Protein AF-0000000085831289 (afdb_homodimer)

InterPro domains:
  IPR006722 Trafficking protein particle complex subunit 2 [PF04628] (6-130)
  IPR006722 Trafficking protein particle complex subunit 2 [PTHR12403] (6-130)
  IPR011012 Longin-like domain superfamily [SSF64356] (7-128)
  IPR044760 Trafficking protein particle complex subunit 2-like [cd14854] (6-130)

Foldseek 3Di:
DDADQVGHDPDDDDDDDPCVPVVVVVVVVVVVVVVVCCVVCVVVVVCLVVQWPAFDDDDQFWTKTWGADPVGDIDIDIAGPVDPPDDPVNVSVLVVLLVVVVSVLVSDPVDDPPDDDPDPVNVVSVVVSVVVRD/DDAAQVGHDPDDDDDDDPCVVVVVVVVVVVVVVVVVCCVVCVVVVVCLVVQWPAFDDDDQFWTKTWGADPVGDIDIDIAGPVDPPDDPVNVSVLVVLLVVVVSVLVSDPVDDPPDDDPDPVNVVSVVVSVVVRD

Solvent-accessible surface area (backbone atoms only — not comparable to full-atom values): 15024 Å² total; per-residue (Å²): 62,34,25,34,64,88,68,41,74,32,40,81,76,77,76,91,51,98,48,53,65,60,50,49,50,52,52,55,56,34,49,55,51,52,52,50,45,48,64,57,35,57,73,63,53,64,68,55,61,76,31,47,66,45,78,65,40,81,51,90,65,34,31,30,32,39,32,45,50,98,65,56,35,37,37,39,47,76,28,45,47,83,45,78,84,65,44,70,68,55,51,48,50,47,49,52,53,50,49,53,45,50,34,53,48,70,52,30,90,86,41,54,59,86,50,64,68,81,50,66,71,49,49,51,53,53,52,57,50,47,62,71,43,100,62,35,25,34,63,87,69,41,74,32,39,79,77,76,74,92,50,97,50,54,66,60,51,51,48,50,54,54,56,33,50,54,51,51,52,51,46,48,62,58,36,56,71,63,58,63,68,57,61,76,33,47,68,45,79,65,41,80,51,90,66,34,32,31,32,38,32,45,49,99,66,57,35,36,38,42,48,77,29,46,49,82,44,77,83,65,45,71,66,54,50,49,50,48,50,52,52,52,49,52,46,51,31,52,48,70,52,30,89,85,42,54,60,86,50,65,69,82,49,66,70,49,49,50,53,52,51,57,50,47,61,72,42,100

Structure (mmCIF, N/CA/C/O backbone):
data_AF-0000000085831289-model_v1
#
loop_
_entity.id
_entity.type
_entity.pdbx_description
1 polymer 'Trafficking protein particle complex subunit 2-like protein'
#
loop_
_atom_site.group_PDB
_atom_site.id
_atom_site.type_symbol
_atom_site.label_atom_id
_atom_site.label_alt_id
_atom_site.label_comp_id
_atom_site.label_asym_id
_atom_site.label_entity_id
_atom_site.label_seq_id
_atom_site.pdbx_PDB_ins_code
_atom_site.Cartn_x
_atom_site.Cartn_y
_atom_site.Cartn_z
_atom_site.occupancy
_atom_site.B_iso_or_equiv
_atom_site.auth_seq_id
_atom_site.auth_comp_id
_atom_site.auth_asym_id
_atom_site.auth_atom_id
_atom_site.pdbx_PDB_model_num
ATOM 1 N N . GLU A 1 1 ? -2.912 -15.234 -6.758 1 91.25 1 GLU A N 1
ATOM 2 C CA . GLU A 1 1 ? -3.865 -14.922 -5.695 1 91.25 1 GLU A CA 1
ATOM 3 C C . GLU A 1 1 ? -3.572 -13.57 -5.066 1 91.25 1 GLU A C 1
ATOM 5 O O . GLU A 1 1 ? -2.412 -13.172 -4.945 1 91.25 1 GLU A O 1
ATOM 10 N N . VAL A 1 2 ? -4.684 -12.93 -4.707 1 91.69 2 VAL A N 1
ATOM 11 C CA . VAL A 1 2 ? -4.609 -11.68 -3.951 1 91.69 2 VAL A CA 1
ATOM 12 C C . VAL A 1 2 ? -5.355 -11.836 -2.629 1 91.69 2 VAL A C 1
ATOM 14 O O . VAL A 1 2 ? -6.539 -12.188 -2.615 1 91.69 2 VAL A O 1
ATOM 17 N N . LEU A 1 3 ? -4.598 -11.594 -1.562 1 89.75 3 LEU A N 1
ATOM 18 C CA . LEU A 1 3 ? -5.172 -11.758 -0.232 1 89.75 3 LEU A CA 1
ATOM 19 C C . LEU A 1 3 ? -5.039 -10.477 0.583 1 89.75 3 LEU A C 1
ATOM 21 O O . LEU A 1 3 ? -4.047 -9.75 0.453 1 89.75 3 LEU A O 1
ATOM 25 N N . CYS A 1 4 ? -5.957 -10.148 1.334 1 85.75 4 CYS A N 1
ATOM 26 C CA . CYS A 1 4 ? -5.891 -8.992 2.227 1 85.75 4 CYS A CA 1
ATOM 27 C C . CYS A 1 4 ? -6.383 -9.359 3.621 1 85.75 4 CYS A C 1
ATOM 29 O O . CYS A 1 4 ? -7.133 -10.32 3.789 1 85.75 4 CYS A O 1
ATOM 31 N N . CYS A 1 5 ? -5.934 -8.555 4.676 1 79.5 5 CYS A N 1
ATOM 32 C CA . CYS A 1 5 ? -6.578 -8.43 5.98 1 79.5 5 CYS A CA 1
ATOM 33 C C . CYS A 1 5 ? -6.734 -9.789 6.645 1 79.5 5 CYS A C 1
ATOM 35 O O . CYS A 1 5 ? -7.852 -10.211 6.945 1 79.5 5 CYS A O 1
ATOM 37 N N . ALA A 1 6 ? -5.816 -10.414 7.016 1 79.06 6 ALA A N 1
ATOM 38 C CA . ALA A 1 6 ? -5.77 -11.734 7.641 1 79.06 6 ALA A CA 1
ATOM 39 C C . ALA A 1 6 ? -5.973 -12.844 6.605 1 79.06 6 ALA A C 1
ATOM 41 O O . ALA A 1 6 ? -6.766 -13.758 6.816 1 79.06 6 ALA A O 1
ATOM 42 N N . ASN A 1 7 ? -5.531 -12.695 5.469 1 82.06 7 ASN A N 1
ATOM 43 C CA . ASN A 1 7 ? -5.473 -13.656 4.379 1 82.06 7 ASN A CA 1
ATOM 44 C C . ASN A 1 7 ? -6.848 -13.891 3.76 1 82.06 7 ASN A C 1
ATOM 46 O O . ASN A 1 7 ? -7.164 -15.008 3.342 1 82.06 7 ASN A O 1
ATOM 50 N N . TYR A 1 8 ? -7.727 -12.977 3.85 1 83 8 TYR A N 1
ATOM 51 C CA . TYR A 1 8 ? -8.992 -13.055 3.129 1 83 8 TYR A CA 1
ATOM 52 C C . TYR A 1 8 ? -8.766 -12.992 1.624 1 83 8 TYR A C 1
ATOM 54 O O . TYR A 1 8 ? -8.141 -12.055 1.119 1 83 8 TYR A O 1
ATOM 62 N N . PRO A 1 9 ? -9.258 -14.031 0.866 1 85.12 9 PRO A N 1
ATOM 63 C CA . PRO A 1 9 ? -9.008 -14.047 -0.577 1 85.12 9 PRO A CA 1
ATOM 64 C C . PRO A 1 9 ? -9.875 -13.047 -1.339 1 85.12 9 PRO A C 1
ATOM 66 O O . PRO A 1 9 ? -11.102 -13.141 -1.319 1 85.12 9 PRO A O 1
ATOM 69 N N . LEU A 1 10 ? -9.297 -12.109 -1.99 1 88.06 10 LEU A N 1
ATOM 70 C CA . LEU A 1 10 ? -10 -11.133 -2.814 1 88.06 10 LEU A CA 1
ATOM 71 C C . LEU A 1 10 ? -10.094 -11.609 -4.262 1 88.06 10 LEU A C 1
ATOM 73 O O . LEU A 1 10 ? -11 -11.203 -4.996 1 88.06 10 LEU A O 1
ATOM 77 N N . TYR A 1 11 ? -9.125 -12.391 -4.688 1 91.44 11 TYR A N 1
ATOM 78 C CA . TYR A 1 11 ? -9.047 -12.867 -6.066 1 91.44 11 TYR A CA 1
ATOM 79 C C . TYR A 1 11 ? -8.242 -14.156 -6.152 1 91.44 11 TYR A C 1
ATOM 81 O O . TYR A 1 11 ? -7.148 -14.25 -5.586 1 91.44 11 TYR A O 1
ATOM 89 N N . ILE A 1 12 ? -8.766 -15.156 -6.734 1 85.75 12 ILE A N 1
ATOM 90 C CA . ILE A 1 12 ? -8.078 -16.422 -6.961 1 85.75 12 ILE A CA 1
ATOM 91 C C . ILE A 1 12 ? -8.25 -16.844 -8.414 1 85.75 12 ILE A C 1
ATOM 93 O O . ILE A 1 12 ? -9.367 -16.859 -8.945 1 85.75 12 ILE A O 1
ATOM 97 N N . ARG A 1 13 ? -7.172 -16.969 -9.039 1 84.62 13 ARG A N 1
ATOM 98 C CA . ARG A 1 13 ? -7.164 -17.547 -10.383 1 84.62 13 ARG A CA 1
ATOM 99 C C . ARG A 1 13 ? -6.238 -18.75 -10.461 1 84.62 13 ARG A C 1
ATOM 101 O O . ARG A 1 13 ? -5.059 -18.656 -10.109 1 84.62 13 ARG A O 1
ATOM 108 N N . SER A 1 14 ? -6.82 -19.891 -10.711 1 80.56 14 SER A N 1
ATOM 109 C CA . SER A 1 14 ? -6.039 -21.109 -10.766 1 80.56 14 SER A CA 1
ATOM 110 C C . SER A 1 14 ? -6.336 -21.906 -12.047 1 80.56 14 SER A C 1
ATOM 112 O O . SER A 1 14 ? -7.465 -21.891 -12.539 1 80.56 14 SER A O 1
ATOM 114 N N . VAL A 1 15 ? -5.293 -22.312 -12.641 1 73.44 15 VAL A N 1
ATOM 115 C CA . VAL A 1 15 ? -5.492 -23.266 -13.734 1 73.44 15 VAL A CA 1
ATOM 116 C C . VAL A 1 15 ? -5.691 -24.656 -13.172 1 73.44 15 VAL A C 1
ATOM 118 O O . VAL A 1 15 ? -4.988 -25.078 -12.242 1 73.44 15 VAL A O 1
ATOM 121 N N . PRO A 1 16 ? -6.832 -25.234 -13.625 1 66 16 PRO A N 1
ATOM 122 C CA . PRO A 1 16 ? -7.051 -26.609 -13.164 1 66 16 PRO A CA 1
ATOM 123 C C . PRO A 1 16 ? -5.789 -27.469 -13.258 1 66 16 PRO A C 1
ATOM 125 O O . PRO A 1 16 ? -5.094 -27.453 -14.273 1 66 16 PRO A O 1
ATOM 128 N N . THR A 1 17 ? -5.414 -27.844 -12.086 1 67.38 17 THR A N 1
ATOM 129 C CA . THR A 1 17 ? -4.246 -28.719 -12.062 1 67.38 17 THR A CA 1
ATOM 130 C C . THR A 1 17 ? -4.617 -30.109 -11.547 1 67.38 17 THR A C 1
ATOM 132 O O . THR A 1 17 ? -5.641 -30.281 -10.875 1 67.38 17 THR A O 1
ATOM 135 N N . GLN A 1 18 ? -4.129 -31.094 -12.062 1 66.06 18 GLN A N 1
ATOM 136 C CA . GLN A 1 18 ? -4.367 -32.469 -11.664 1 66.06 18 GLN A CA 1
ATOM 137 C C . GLN A 1 18 ? -4.195 -32.656 -10.156 1 66.06 18 GLN A C 1
ATOM 139 O O . GLN A 1 18 ? -4.875 -33.469 -9.539 1 66.06 18 GLN A O 1
ATOM 144 N N . GLY A 1 19 ? -3.545 -31.828 -9.508 1 72.56 19 GLY A N 1
ATOM 145 C CA . GLY A 1 19 ? -3.258 -31.938 -8.086 1 72.56 19 GLY A CA 1
ATOM 146 C C . GLY A 1 19 ? -3.713 -30.734 -7.289 1 72.56 19 GLY A C 1
ATOM 147 O O . GLY A 1 19 ? -2.914 -30.109 -6.582 1 72.56 19 GLY A O 1
ATOM 148 N N . GLU A 1 20 ? -5.02 -30.656 -7.27 1 76.62 20 GLU A N 1
ATOM 149 C CA . GLU A 1 20 ? -5.648 -29.5 -6.637 1 76.62 20 GLU A CA 1
ATOM 150 C C . GLU A 1 20 ? -5.309 -29.438 -5.148 1 76.62 20 GLU A C 1
ATOM 152 O O . GLU A 1 20 ? -5.031 -28.359 -4.617 1 76.62 20 GLU A O 1
ATOM 157 N N . LEU A 1 21 ? -5.316 -30.641 -4.625 1 77.56 21 LEU A N 1
ATOM 158 C CA . LEU A 1 21 ? -5.027 -30.688 -3.193 1 77.56 21 LEU A CA 1
ATOM 159 C C . LEU A 1 21 ? -3.617 -30.172 -2.91 1 77.56 21 LEU A C 1
ATOM 161 O O . LEU A 1 21 ? -3.42 -29.344 -2.021 1 77.56 21 LEU A O 1
ATOM 165 N N . LYS A 1 22 ? -2.709 -30.766 -3.652 1 80.56 22 LYS A N 1
ATOM 166 C CA . LYS A 1 22 ? -1.32 -30.359 -3.479 1 80.56 22 LYS A CA 1
ATOM 167 C C . LYS A 1 22 ? -1.149 -28.859 -3.756 1 80.56 22 LYS A C 1
ATOM 169 O O . LYS A 1 22 ? -0.424 -28.172 -3.037 1 80.56 22 LYS A O 1
ATOM 174 N N . PHE A 1 23 ? -1.83 -28.438 -4.73 1 79.75 23 PHE A N 1
ATOM 175 C CA . PHE A 1 23 ? -1.782 -27.031 -5.086 1 79.75 23 PHE A CA 1
ATOM 176 C C . PHE A 1 23 ? -2.275 -26.156 -3.934 1 79.75 23 PHE A C 1
ATOM 178 O O . PHE A 1 23 ? -1.581 -25.234 -3.506 1 79.75 23 PHE A O 1
ATOM 185 N N . HIS A 1 24 ? -3.334 -26.469 -3.393 1 78.25 24 HIS A N 1
ATOM 186 C CA . HIS A 1 24 ? -3.926 -25.703 -2.301 1 78.25 24 HIS A CA 1
ATOM 187 C C . HIS A 1 24 ? -3.027 -25.719 -1.068 1 78.25 24 HIS A C 1
ATOM 189 O O . HIS A 1 24 ? -2.84 -24.688 -0.419 1 78.25 24 HIS A O 1
ATOM 195 N N . TYR A 1 25 ? -2.559 -26.938 -0.855 1 83.31 25 TYR A N 1
ATOM 196 C CA . TYR A 1 25 ? -1.649 -27.078 0.276 1 83.31 25 TYR A CA 1
ATOM 197 C C . TYR A 1 25 ? -0.422 -26.188 0.102 1 83.31 25 TYR A C 1
ATOM 199 O O . TYR A 1 25 ? 0.007 -25.531 1.045 1 83.31 25 TYR A O 1
ATOM 207 N N . THR A 1 26 ? 0.119 -26.172 -1.039 1 83.81 26 THR A N 1
ATOM 208 C CA . THR A 1 26 ? 1.308 -25.391 -1.339 1 83.81 26 THR A CA 1
ATOM 209 C C . THR A 1 26 ? 1.032 -23.891 -1.144 1 83.81 26 THR A C 1
ATOM 211 O O . THR A 1 26 ? 1.84 -23.188 -0.543 1 83.81 26 THR A O 1
ATOM 214 N N . VAL A 1 27 ? -0.064 -23.469 -1.566 1 84 27 VAL A N 1
ATOM 215 C CA . VAL A 1 27 ? -0.446 -22.078 -1.439 1 84 27 VAL A CA 1
ATOM 216 C C . VAL A 1 27 ? -0.638 -21.719 0.034 1 84 27 VAL A C 1
ATOM 218 O O . VAL A 1 27 ? -0.113 -20.703 0.511 1 84 27 VAL A O 1
ATOM 221 N N . HIS A 1 28 ? -1.275 -22.562 0.751 1 84.06 28 HIS A N 1
ATOM 222 C CA . HIS A 1 28 ? -1.517 -22.328 2.172 1 84.06 28 HIS A CA 1
ATOM 223 C C . HIS A 1 28 ? -0.205 -22.234 2.943 1 84.06 28 HIS A C 1
ATOM 225 O O . HIS A 1 28 ? -0.039 -21.328 3.777 1 84.06 28 HIS A O 1
ATOM 231 N N . THR A 1 29 ? 0.646 -23.219 2.68 1 84.56 29 THR A N 1
ATOM 232 C CA . THR A 1 29 ? 1.934 -23.234 3.365 1 84.56 29 THR A CA 1
ATOM 233 C C . THR A 1 29 ? 2.754 -22 3.023 1 84.56 29 THR A C 1
ATOM 235 O O . THR A 1 29 ? 3.443 -21.453 3.883 1 84.56 29 THR A O 1
ATOM 238 N N . SER A 1 30 ? 2.67 -21.578 1.763 1 88.81 30 SER A N 1
ATOM 239 C CA . SER A 1 30 ? 3.402 -20.391 1.342 1 88.81 30 SER A CA 1
ATOM 240 C C . SER A 1 30 ? 2.922 -19.156 2.09 1 88.81 30 SER A C 1
ATOM 242 O O . SER A 1 30 ? 3.721 -18.281 2.434 1 88.81 30 SER A O 1
ATOM 244 N N . LEU A 1 31 ? 1.716 -19.094 2.385 1 85.88 31 LEU A N 1
ATOM 245 C CA . LEU A 1 31 ? 1.148 -17.953 3.092 1 85.88 31 LEU A CA 1
ATOM 246 C C . LEU A 1 31 ? 1.694 -17.875 4.512 1 85.88 31 LEU A C 1
ATOM 248 O O . LEU A 1 31 ? 1.919 -16.781 5.031 1 85.88 31 LEU A O 1
ATOM 252 N N . ASP A 1 32 ? 1.943 -19.016 5.117 1 85.69 32 ASP A N 1
ATOM 253 C CA . ASP A 1 32 ? 2.559 -19.031 6.441 1 85.69 32 ASP A CA 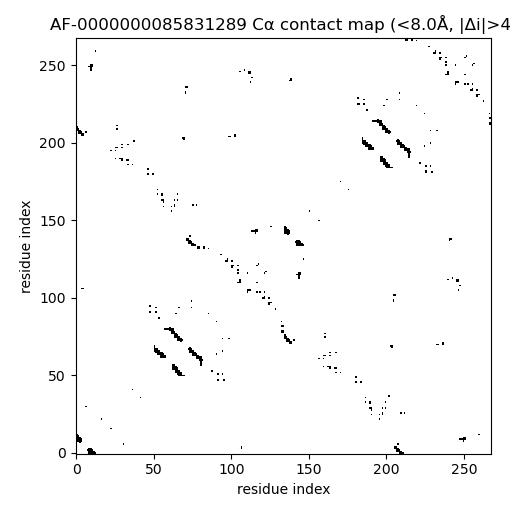1
ATOM 254 C C . ASP A 1 32 ? 3.951 -18.406 6.406 1 85.69 32 ASP A C 1
ATOM 256 O O . ASP A 1 32 ? 4.34 -17.688 7.336 1 85.69 32 ASP A O 1
ATOM 260 N N . VAL A 1 33 ? 4.605 -18.672 5.359 1 86.44 33 VAL A N 1
ATOM 261 C CA . VAL A 1 33 ? 5.957 -18.141 5.195 1 86.44 33 VAL A CA 1
ATOM 262 C C . VAL A 1 33 ? 5.898 -16.625 4.984 1 86.44 33 VAL A C 1
ATOM 264 O O . VAL A 1 33 ? 6.73 -15.891 5.516 1 86.44 33 VAL A O 1
ATOM 267 N N . VAL A 1 34 ? 4.973 -16.219 4.246 1 85.31 34 VAL A N 1
ATOM 268 C CA . VAL A 1 34 ? 4.793 -14.781 4.023 1 85.31 34 VAL A CA 1
ATOM 269 C C . VAL A 1 34 ? 4.582 -14.078 5.363 1 85.31 34 VAL A C 1
ATOM 271 O O . VAL A 1 34 ? 5.207 -13.047 5.633 1 85.31 34 VAL A O 1
ATOM 274 N N . GLU A 1 35 ? 3.742 -14.664 6.211 1 84.12 35 GLU A N 1
ATOM 275 C CA . GLU A 1 35 ? 3.447 -14.07 7.512 1 84.12 35 GLU A CA 1
ATOM 276 C C . GLU A 1 35 ? 4.699 -13.992 8.375 1 84.12 35 GLU A C 1
ATOM 278 O O . GLU A 1 35 ? 4.91 -13 9.086 1 84.12 35 GLU A O 1
ATOM 283 N N . GLU A 1 36 ? 5.492 -14.922 8.305 1 83.44 36 GLU A N 1
ATOM 284 C CA . GLU A 1 36 ? 6.734 -14.953 9.07 1 83.44 36 GLU A CA 1
ATOM 285 C C . GLU A 1 36 ? 7.699 -13.867 8.602 1 83.44 36 GLU A C 1
ATOM 287 O O . GLU A 1 36 ? 8.359 -13.211 9.414 1 83.44 36 GLU A O 1
ATOM 292 N N . LYS A 1 37 ? 7.758 -13.758 7.309 1 76.25 37 LYS A N 1
ATOM 293 C CA . LYS A 1 37 ? 8.648 -12.75 6.738 1 76.25 37 LYS A CA 1
ATOM 294 C C . LYS A 1 37 ? 8.195 -11.344 7.102 1 76.25 37 LYS A C 1
ATOM 296 O O . LYS A 1 37 ? 9.023 -10.477 7.406 1 76.25 37 LYS A O 1
ATOM 301 N N . ILE A 1 38 ? 6.895 -11.133 6.977 1 74.19 38 ILE A N 1
ATOM 302 C CA . ILE A 1 38 ? 6.344 -9.82 7.301 1 74.19 38 ILE A CA 1
ATOM 303 C C . ILE A 1 38 ? 6.59 -9.508 8.773 1 74.19 38 ILE A C 1
ATOM 305 O O . ILE A 1 38 ? 6.93 -8.375 9.125 1 74.19 38 ILE A O 1
ATOM 309 N N . SER A 1 39 ? 6.289 -10.57 9.508 1 70.94 39 SER A N 1
ATOM 310 C CA . SER A 1 39 ? 6.48 -10.383 10.938 1 70.94 39 SER A CA 1
ATOM 311 C C . SER A 1 39 ? 7.945 -10.117 11.273 1 70.94 39 SER A C 1
ATOM 313 O O . SER A 1 39 ? 8.25 -9.391 12.219 1 70.94 39 SER A O 1
ATOM 315 N N . GLY A 1 40 ? 8.719 -10.898 10.562 1 60.94 40 GLY A N 1
ATOM 316 C CA . GLY A 1 40 ? 10.148 -10.703 10.773 1 60.94 40 GLY A CA 1
ATOM 317 C C . GLY A 1 40 ? 10.664 -9.406 10.18 1 60.94 40 GLY A C 1
ATOM 318 O O . GLY A 1 40 ? 11.539 -8.766 10.766 1 60.94 40 GLY A O 1
ATOM 319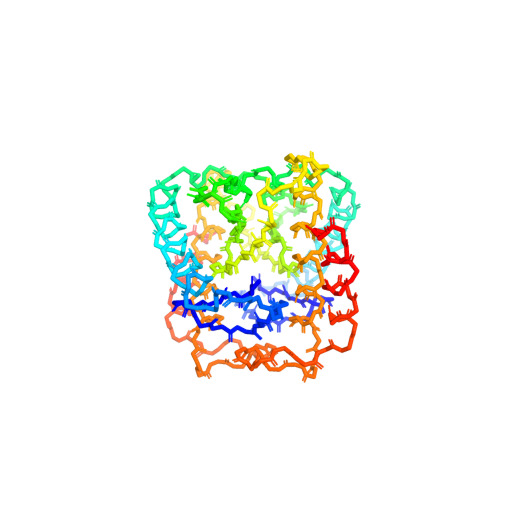 N N . VAL A 1 41 ? 10.195 -9.203 8.922 1 52.5 41 VAL A N 1
ATOM 320 C CA . VAL A 1 41 ? 10.586 -7.988 8.219 1 52.5 41 VAL A CA 1
ATOM 321 C C . VAL A 1 41 ? 9.938 -6.773 8.875 1 52.5 41 VAL A C 1
ATOM 323 O O . VAL A 1 41 ? 10.445 -5.652 8.773 1 52.5 41 VAL A O 1
ATOM 326 N N . GLY A 1 42 ? 8.703 -6.957 9.383 1 49.56 42 GLY A N 1
ATOM 327 C CA . GLY A 1 42 ? 8.164 -5.797 10.078 1 49.56 42 GLY A CA 1
ATOM 328 C C . GLY A 1 42 ? 9.25 -4.906 10.656 1 49.56 42 GLY A C 1
ATOM 329 O O . GLY A 1 42 ? 9.109 -3.68 10.664 1 49.56 42 GLY A O 1
ATOM 330 N N . LYS A 1 43 ? 10.211 -5.625 11.258 1 44.84 43 LYS A N 1
ATOM 331 C CA . LYS A 1 43 ? 11.336 -4.867 11.797 1 44.84 43 LYS A CA 1
ATOM 332 C C . LYS A 1 43 ? 12.078 -4.117 10.688 1 44.84 43 LYS A C 1
ATOM 334 O O . LYS A 1 43 ? 12.578 -3.016 10.914 1 44.84 43 LYS A O 1
ATOM 339 N N . ALA A 1 44 ? 12.375 -4.793 9.719 1 44.16 44 ALA A N 1
ATOM 340 C CA . ALA A 1 44 ? 13.133 -4.156 8.641 1 44.16 44 ALA A CA 1
ATOM 341 C C . ALA A 1 44 ? 12.258 -3.174 7.863 1 44.16 44 ALA A C 1
ATOM 343 O O . ALA A 1 44 ? 12.195 -3.234 6.637 1 44.16 44 ALA A O 1
ATOM 344 N N . LEU A 1 45 ? 11.141 -2.832 8.156 1 45.59 45 LEU A N 1
ATOM 345 C CA . LEU A 1 45 ? 10.289 -1.754 7.66 1 45.59 45 LEU A CA 1
ATOM 346 C C . LEU A 1 45 ? 11.133 -0.553 7.234 1 45.59 45 LEU A C 1
ATOM 348 O O . LEU A 1 45 ? 10.656 0.584 7.266 1 45.59 45 LEU A O 1
ATOM 352 N N . ALA A 1 46 ? 12.266 -0.686 7.152 1 43.66 46 ALA A N 1
ATOM 353 C CA . ALA A 1 46 ? 13.195 0.31 6.633 1 43.66 46 ALA A CA 1
ATOM 354 C C . ALA A 1 46 ? 12.617 1.019 5.41 1 43.66 46 ALA A C 1
ATOM 356 O O . ALA A 1 46 ? 13.117 2.072 5.004 1 43.66 46 ALA A O 1
ATOM 357 N N . ASP A 1 47 ? 11.883 0.354 4.477 1 49.25 47 ASP A N 1
ATOM 358 C CA . ASP A 1 47 ? 11.508 0.79 3.137 1 49.25 47 ASP A CA 1
ATOM 359 C C . ASP A 1 47 ? 10.594 2.01 3.191 1 49.25 47 ASP A C 1
ATOM 361 O O . ASP A 1 47 ? 10.148 2.508 2.156 1 49.25 47 ASP A O 1
ATOM 365 N N . GLN A 1 48 ? 10.242 2.316 4.449 1 54.56 48 GLN A N 1
ATOM 366 C CA . GLN A 1 48 ? 9.438 3.521 4.617 1 54.56 48 GLN A CA 1
ATOM 367 C C . GLN A 1 48 ? 10.164 4.75 4.082 1 54.56 48 GLN A C 1
ATOM 369 O O . GLN A 1 48 ? 9.531 5.758 3.756 1 54.56 48 GLN A O 1
ATOM 374 N N . ARG A 1 49 ? 11.438 4.547 3.865 1 56.91 49 ARG A N 1
ATOM 375 C CA . ARG A 1 49 ? 12.25 5.688 3.463 1 56.91 49 ARG A CA 1
ATOM 376 C C . ARG A 1 49 ? 11.875 6.164 2.064 1 56.91 49 ARG A C 1
ATOM 378 O O . ARG A 1 49 ? 11.797 7.371 1.813 1 56.91 49 ARG A O 1
ATOM 385 N N . GLU A 1 50 ? 11.438 5.223 1.335 1 69.62 50 GLU A N 1
ATOM 386 C CA . GLU A 1 50 ? 11.188 5.574 -0.059 1 69.62 50 GLU A CA 1
ATOM 387 C C . GLU A 1 50 ? 9.766 6.109 -0.245 1 69.62 50 GLU A C 1
ATOM 389 O O . GLU A 1 50 ? 9.5 6.863 -1.182 1 69.62 50 GLU A O 1
ATOM 394 N N . LEU A 1 51 ? 8.992 5.934 0.781 1 83.75 51 LEU A N 1
ATOM 395 C CA . LEU A 1 51 ? 7.609 6.375 0.642 1 83.75 51 LEU A CA 1
ATOM 396 C C . LEU A 1 51 ? 7.438 7.797 1.161 1 83.75 51 LEU A C 1
ATOM 398 O O . LEU A 1 51 ? 6.508 8.5 0.758 1 83.75 51 LEU A O 1
ATOM 402 N N . TYR A 1 52 ? 8.43 8.18 1.954 1 89.88 52 TYR A N 1
ATOM 403 C CA . TYR A 1 52 ? 8.445 9.523 2.512 1 89.88 52 TYR A CA 1
ATOM 404 C C . TYR A 1 52 ? 8.969 10.531 1.493 1 89.88 52 TYR A C 1
ATOM 406 O O . TYR A 1 52 ? 10.102 10.422 1.023 1 89.88 52 TYR A O 1
ATOM 414 N N . LEU A 1 53 ? 8.172 11.578 1.159 1 89.38 53 LEU A N 1
ATOM 415 C CA . LEU A 1 53 ? 8.5 12.539 0.108 1 89.38 53 LEU A CA 1
ATOM 416 C C . LEU A 1 53 ? 9.289 1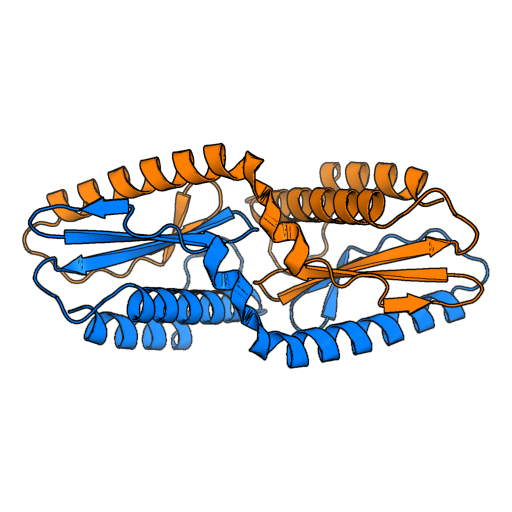3.719 0.672 1 89.38 53 LEU A C 1
ATOM 418 O O . LEU A 1 53 ? 9.852 14.508 -0.084 1 89.38 53 LEU A O 1
ATOM 422 N N . GLY A 1 54 ? 9.289 13.82 2.004 1 91.38 54 GLY A N 1
ATOM 423 C CA . GLY A 1 54 ? 9.969 14.938 2.633 1 91.38 54 GLY A CA 1
ATOM 424 C C . GLY A 1 54 ? 9.141 16.219 2.637 1 91.38 54 GLY A C 1
ATOM 425 O O . GLY A 1 54 ? 7.91 16.156 2.611 1 91.38 54 GLY A O 1
ATOM 426 N N . LEU A 1 55 ? 9.828 17.297 2.871 1 92.75 55 LEU A N 1
ATOM 427 C CA . LEU A 1 55 ? 9.203 18.609 2.854 1 92.75 55 LEU A CA 1
ATOM 428 C C . LEU A 1 55 ? 8.742 18.969 1.446 1 92.75 55 LEU A C 1
ATOM 430 O O . LEU A 1 55 ? 9.547 19 0.513 1 92.75 55 LEU A O 1
ATOM 434 N N . LEU A 1 56 ? 7.531 19.234 1.271 1 91.94 56 LEU A N 1
ATOM 435 C CA . LEU A 1 56 ? 6.953 19.516 -0.038 1 91.94 56 LEU A CA 1
ATOM 436 C C . LEU A 1 56 ? 6.902 21.016 -0.294 1 91.94 56 LEU A C 1
ATOM 438 O O . LEU A 1 56 ? 7.195 21.469 -1.401 1 91.94 56 LEU A O 1
ATOM 442 N N . TYR A 1 57 ? 6.465 21.703 0.663 1 87.5 57 TYR A N 1
ATOM 443 C CA . TYR A 1 57 ? 6.211 23.141 0.499 1 87.5 57 TYR A CA 1
ATOM 444 C C . TYR A 1 57 ? 6.418 23.891 1.812 1 87.5 57 TYR A C 1
ATOM 446 O O . TYR A 1 57 ? 5.598 23.781 2.725 1 87.5 57 TYR A O 1
ATOM 454 N N . PRO A 1 58 ? 7.504 24.703 1.826 1 88.62 58 PRO A N 1
ATOM 455 C CA . PRO A 1 58 ? 7.742 25.516 3.016 1 88.62 58 PRO A CA 1
ATOM 456 C C . PRO A 1 58 ? 7.234 26.953 2.859 1 88.62 58 PRO A C 1
ATOM 458 O O . PRO A 1 58 ? 7.441 27.578 1.817 1 88.62 58 PRO A O 1
ATOM 461 N N . THR A 1 59 ? 6.395 27.359 3.74 1 86 59 THR A N 1
ATOM 462 C CA . THR A 1 59 ? 6 28.766 3.85 1 86 59 THR A CA 1
ATOM 463 C C . THR A 1 59 ? 6.469 29.359 5.18 1 86 59 THR A C 1
ATOM 465 O O . THR A 1 59 ? 7.055 28.656 6.004 1 86 59 THR A O 1
ATOM 468 N N . GLU A 1 60 ? 6.23 30.656 5.336 1 88.75 60 GLU A N 1
ATOM 469 C CA . GLU A 1 60 ? 6.566 31.297 6.598 1 88.75 60 GLU A CA 1
ATOM 470 C C . GLU A 1 60 ? 5.734 30.75 7.746 1 88.75 60 GLU A C 1
ATOM 472 O O . GLU A 1 60 ? 6.203 30.672 8.883 1 88.75 60 GLU A O 1
ATOM 477 N N . ASP A 1 61 ? 4.566 30.297 7.453 1 88.19 61 ASP A N 1
ATOM 478 C CA . ASP A 1 61 ? 3.627 29.922 8.508 1 88.19 61 ASP A CA 1
ATOM 479 C C . ASP A 1 61 ? 3.551 28.406 8.672 1 88.19 61 ASP A C 1
ATOM 481 O O . ASP A 1 61 ? 3.311 27.906 9.773 1 88.19 61 ASP A O 1
ATOM 485 N N . TYR A 1 62 ? 3.809 27.734 7.512 1 86.62 62 TYR A N 1
ATOM 486 C CA . TYR A 1 62 ? 3.545 26.297 7.562 1 86.62 62 TYR A CA 1
ATOM 487 C C . TYR A 1 62 ? 4.609 25.516 6.789 1 86.62 62 TYR A C 1
ATOM 489 O O . TYR A 1 62 ? 5.18 26.031 5.824 1 86.62 62 TYR A O 1
ATOM 497 N N . LYS A 1 63 ? 4.867 24.344 7.277 1 89.44 63 LYS A N 1
ATOM 498 C CA . LYS A 1 63 ? 5.609 23.328 6.543 1 89.44 63 LYS A CA 1
ATOM 499 C C . LYS A 1 63 ? 4.711 22.141 6.191 1 89.44 63 LYS A C 1
ATOM 501 O O . LYS A 1 63 ? 3.994 21.625 7.047 1 89.44 63 LYS A O 1
ATOM 506 N N . VAL A 1 64 ? 4.754 21.812 4.934 1 91.75 64 VAL A N 1
ATOM 507 C CA . VAL A 1 64 ? 3.904 20.719 4.477 1 91.75 64 VAL A CA 1
ATOM 508 C C . VAL A 1 64 ? 4.77 19.531 4.086 1 91.75 64 VAL A C 1
ATOM 510 O O . VAL A 1 64 ? 5.691 19.656 3.277 1 91.75 64 VAL A O 1
ATOM 513 N N . TYR A 1 65 ? 4.484 18.375 4.691 1 92.06 65 TYR A N 1
ATOM 514 C CA . TYR A 1 65 ? 5.191 17.125 4.402 1 92.06 65 TYR A CA 1
ATOM 515 C C . TYR A 1 65 ? 4.27 16.125 3.729 1 92.06 65 TYR A C 1
ATOM 517 O O . TYR A 1 65 ? 3.059 16.125 3.965 1 92.06 65 TYR A O 1
ATOM 525 N N . GLY A 1 66 ? 4.891 15.273 2.951 1 93.12 66 GLY A N 1
ATOM 526 C CA . GLY A 1 66 ? 4.086 14.312 2.209 1 93.12 66 GLY A CA 1
ATOM 527 C C . GLY A 1 66 ? 4.594 12.891 2.328 1 93.12 66 GLY A C 1
ATOM 528 O O . GLY A 1 66 ? 5.777 12.664 2.582 1 93.12 66 GLY A O 1
ATOM 529 N N . TYR A 1 67 ? 3.785 11.992 2.197 1 91.31 67 TYR A N 1
ATOM 530 C CA . TYR A 1 67 ? 3.973 10.547 2.203 1 91.31 67 TYR A CA 1
ATOM 531 C C . TYR A 1 67 ? 3.016 9.867 1.232 1 91.31 67 TYR A C 1
ATOM 533 O O . TYR A 1 67 ? 1.835 10.211 1.167 1 91.31 67 TYR A O 1
ATOM 541 N N . VAL A 1 68 ? 3.6 8.93 0.399 1 90.12 68 VAL A N 1
ATOM 542 C CA . VAL A 1 68 ? 2.734 8.297 -0.586 1 90.12 68 VAL A CA 1
ATOM 543 C C . VAL A 1 68 ? 2.928 6.781 -0.54 1 90.12 68 VAL A C 1
ATOM 545 O O . VAL A 1 68 ? 4.055 6.297 -0.412 1 90.12 68 VAL A O 1
ATOM 548 N N . THR A 1 69 ? 1.833 6.07 -0.571 1 87.25 69 THR A N 1
ATOM 549 C CA . THR A 1 69 ? 1.931 4.613 -0.581 1 87.25 69 THR A CA 1
ATOM 550 C C . THR A 1 69 ? 1.99 4.086 -2.012 1 87.25 69 THR A C 1
ATOM 552 O O . THR A 1 69 ? 1.714 4.82 -2.961 1 87.25 69 THR A O 1
ATOM 555 N N . ASN A 1 70 ? 2.295 2.807 -2.117 1 78.5 70 ASN A N 1
ATOM 556 C CA . ASN A 1 70 ? 2.348 2.141 -3.414 1 78.5 70 ASN A CA 1
ATOM 557 C C . ASN A 1 70 ? 0.951 1.912 -3.984 1 78.5 70 ASN A C 1
ATOM 559 O O . ASN A 1 70 ? 0.804 1.543 -5.152 1 78.5 70 ASN A O 1
ATOM 563 N N . SER A 1 71 ? -0.055 2.174 -3.248 1 78.31 71 SER A N 1
ATOM 564 C CA . SER A 1 71 ? -1.442 1.985 -3.66 1 78.31 71 SER A CA 1
ATOM 565 C C . SER A 1 71 ? -2.129 3.322 -3.92 1 78.31 71 SER A C 1
ATOM 567 O O . SER A 1 71 ? -3.354 3.426 -3.826 1 78.31 71 SER A O 1
ATOM 569 N N . LYS A 1 72 ? -1.399 4.406 -4.184 1 80.31 72 LYS A N 1
ATOM 570 C CA . LYS A 1 72 ? -1.869 5.715 -4.629 1 80.31 72 LYS A CA 1
ATOM 571 C C . LYS A 1 72 ? -2.574 6.461 -3.498 1 80.31 72 LYS A C 1
ATOM 573 O O . LYS A 1 72 ? -3.43 7.312 -3.748 1 80.31 72 LYS A O 1
ATOM 578 N N . VAL A 1 73 ? -2.268 6.043 -2.314 1 88.06 73 VAL A N 1
ATOM 579 C CA . VAL A 1 73 ? -2.742 6.801 -1.163 1 88.06 73 VAL A CA 1
ATOM 580 C C . VAL A 1 73 ? -1.703 7.852 -0.774 1 88.06 73 VAL A C 1
ATOM 582 O O . VAL A 1 73 ? -0.508 7.559 -0.709 1 88.06 73 VAL A O 1
ATOM 585 N N . LYS A 1 74 ? -2.152 9.133 -0.559 1 89.5 74 LYS A N 1
ATOM 586 C CA . LYS A 1 74 ? -1.289 10.25 -0.193 1 89.5 74 LYS A CA 1
ATOM 587 C C . LYS A 1 74 ? -1.586 10.734 1.224 1 89.5 74 LYS A C 1
ATOM 589 O O . LYS A 1 74 ? -2.75 10.891 1.6 1 89.5 74 LYS A O 1
ATOM 594 N N . PHE A 1 75 ? -0.584 10.859 1.987 1 92 75 PHE A N 1
ATOM 595 C CA . PHE A 1 75 ? -0.681 11.461 3.311 1 92 75 PHE A CA 1
ATOM 596 C C . PHE A 1 75 ? 0.01 12.82 3.338 1 92 75 PHE A C 1
ATOM 598 O O . PHE A 1 75 ? 1.091 12.984 2.768 1 92 75 PHE A O 1
ATOM 605 N N . VAL A 1 76 ? -0.631 13.789 3.969 1 92 76 VAL A N 1
ATOM 606 C CA . VAL A 1 76 ? -0.058 15.125 4.098 1 92 76 VAL A CA 1
ATOM 607 C C . VAL A 1 76 ? -0.131 15.578 5.555 1 92 76 VAL A C 1
ATOM 609 O O . VAL A 1 76 ? -1.179 15.469 6.195 1 92 76 VAL A O 1
ATOM 612 N N . ILE A 1 77 ? 0.951 16.062 6.059 1 91.31 77 ILE A N 1
ATOM 613 C CA . ILE A 1 77 ? 1.009 16.641 7.398 1 91.31 77 ILE A CA 1
ATOM 614 C C . ILE A 1 77 ? 1.468 18.094 7.312 1 91.31 77 ILE A C 1
ATOM 616 O O . ILE A 1 77 ? 2.475 18.391 6.668 1 91.31 77 ILE A O 1
ATOM 620 N N . VAL A 1 78 ? 0.742 18.875 7.875 1 89.19 78 VAL A N 1
ATOM 621 C CA . VAL A 1 78 ? 1.082 20.297 7.926 1 89.19 78 VAL A CA 1
ATOM 622 C C . VAL A 1 78 ? 1.527 20.672 9.344 1 89.19 78 VAL A C 1
ATOM 624 O O . VAL A 1 78 ? 0.831 20.375 10.312 1 89.19 78 VAL A O 1
ATOM 627 N N . VAL A 1 79 ? 2.646 21.25 9.469 1 88.56 79 VAL A N 1
ATOM 628 C CA . VAL A 1 79 ? 3.213 21.641 10.758 1 88.56 79 VAL A CA 1
ATOM 629 C C . VAL A 1 79 ? 3.471 23.156 10.773 1 88.56 79 VAL A C 1
ATOM 631 O O . VAL A 1 79 ? 3.85 23.734 9.758 1 88.56 79 VAL A O 1
ATOM 634 N N . ASP A 1 80 ? 3.26 23.688 11.953 1 87.38 80 ASP A N 1
ATOM 635 C CA . ASP A 1 80 ? 3.643 25.078 12.125 1 87.38 80 ASP A CA 1
ATOM 636 C C . ASP A 1 80 ? 5.141 25.266 11.914 1 87.38 80 ASP A C 1
ATOM 638 O O . ASP A 1 80 ? 5.953 24.516 12.445 1 87.38 80 ASP A O 1
ATOM 642 N N . SER A 1 81 ? 5.484 26.297 11.125 1 88.06 81 SER A N 1
ATOM 643 C CA . SER A 1 81 ? 6.887 26.531 10.805 1 88.06 81 SER A CA 1
ATOM 644 C C . SER A 1 81 ? 7.695 26.859 12.055 1 88.06 81 SER A C 1
ATOM 646 O O . SER A 1 81 ? 8.914 26.672 12.078 1 88.06 81 SER A O 1
ATOM 648 N N . SER A 1 82 ? 7.02 27.297 13.023 1 87.69 82 SER A N 1
ATOM 649 C CA . SER A 1 82 ? 7.703 27.672 14.258 1 87.69 82 SER A CA 1
ATOM 650 C C . SER A 1 82 ? 8.078 26.438 15.078 1 87.69 82 SER A C 1
ATOM 652 O O . SER A 1 82 ? 8.875 26.531 16.016 1 87.69 82 SER A O 1
ATOM 654 N N . ASN A 1 83 ? 7.484 25.297 14.766 1 86.38 83 ASN A N 1
ATOM 655 C CA . ASN A 1 83 ? 7.797 24.078 15.484 1 86.38 83 ASN A CA 1
ATOM 656 C C . ASN A 1 83 ? 9.125 23.484 15.023 1 86.38 83 ASN A C 1
ATOM 658 O O . ASN A 1 83 ? 9.188 22.781 14.008 1 86.38 83 ASN A O 1
ATOM 662 N N . THR A 1 84 ? 10.18 23.609 15.812 1 85.44 84 THR A N 1
ATOM 663 C CA . THR A 1 84 ? 11.516 23.156 15.438 1 85.44 84 THR A CA 1
ATOM 664 C C . THR A 1 84 ? 11.789 21.766 15.992 1 85.44 84 THR A C 1
ATOM 666 O O . THR A 1 84 ? 12.82 21.156 15.68 1 85.44 84 THR A O 1
ATOM 669 N N . SER A 1 85 ? 10.914 21.203 16.734 1 85.75 85 SER A N 1
ATOM 670 C CA . SER A 1 85 ? 11.133 19.891 17.359 1 85.75 85 SER A CA 1
ATOM 671 C C . SER A 1 85 ? 10.875 18.766 16.375 1 85.75 85 SER A C 1
ATOM 673 O O . SER A 1 85 ? 11.383 17.656 16.547 1 85.75 85 SER A O 1
ATOM 675 N N . LEU A 1 86 ? 10.102 19.094 15.406 1 87.56 86 LEU A N 1
ATOM 676 C CA . LEU A 1 86 ? 9.766 18.062 14.438 1 87.56 86 LEU A CA 1
ATOM 677 C C . LEU A 1 86 ? 10.75 18.047 13.281 1 87.56 86 LEU A C 1
ATOM 679 O O . LEU A 1 86 ? 10.719 18.938 12.422 1 87.56 86 LEU A O 1
ATOM 683 N N . ARG A 1 87 ? 11.672 17.125 13.375 1 89.12 87 ARG A N 1
ATOM 684 C CA . ARG A 1 87 ? 12.633 16.906 12.305 1 89.12 87 ARG A CA 1
ATOM 685 C C . ARG A 1 87 ? 12.234 15.711 11.445 1 89.12 87 ARG A C 1
ATOM 687 O O . ARG A 1 87 ? 11.164 15.133 11.641 1 89.12 87 ARG A O 1
ATOM 694 N N . ASP A 1 88 ? 13.031 15.305 10.539 1 89.19 88 ASP A N 1
ATOM 695 C CA . ASP A 1 88 ? 12.703 14.289 9.531 1 89.19 88 ASP A CA 1
ATOM 696 C C . ASP A 1 88 ? 12.328 12.969 10.195 1 89.19 88 ASP A C 1
ATOM 698 O O . ASP A 1 88 ? 11.352 12.32 9.797 1 89.19 88 ASP A O 1
ATOM 702 N N . ASN A 1 89 ? 13.047 12.664 11.242 1 90 89 ASN A N 1
ATOM 703 C CA . ASN A 1 89 ? 12.805 11.375 11.891 1 90 89 ASN A CA 1
ATOM 704 C C . ASN A 1 89 ? 11.43 11.328 12.547 1 90 89 ASN A C 1
ATOM 706 O O . ASN A 1 89 ? 10.711 10.336 12.43 1 90 89 ASN A O 1
ATOM 710 N N . GLU A 1 90 ? 11.109 12.406 13.227 1 91.81 90 GLU A N 1
ATOM 711 C CA . GLU A 1 90 ? 9.797 12.469 13.875 1 91.81 90 GLU A CA 1
ATOM 712 C C . GLU A 1 90 ? 8.68 12.461 12.844 1 91.81 90 GLU A C 1
ATOM 714 O O . GLU A 1 90 ? 7.66 11.789 13.023 1 91.81 90 GLU A O 1
ATOM 719 N N . ILE A 1 91 ? 8.836 13.172 11.797 1 92.25 91 ILE A N 1
ATOM 720 C CA . ILE A 1 91 ? 7.836 13.273 10.742 1 92.25 91 ILE A CA 1
ATOM 721 C C . ILE A 1 91 ? 7.641 11.914 10.078 1 92.25 91 ILE A C 1
ATOM 723 O O . ILE A 1 91 ? 6.508 11.484 9.844 1 92.25 91 ILE A O 1
ATOM 727 N N . ARG A 1 92 ? 8.758 11.266 9.898 1 91.56 92 ARG A N 1
ATOM 728 C CA . ARG A 1 92 ? 8.688 9.93 9.328 1 91.56 92 ARG A CA 1
ATOM 729 C C . ARG A 1 92 ? 7.902 8.984 10.234 1 91.56 92 ARG 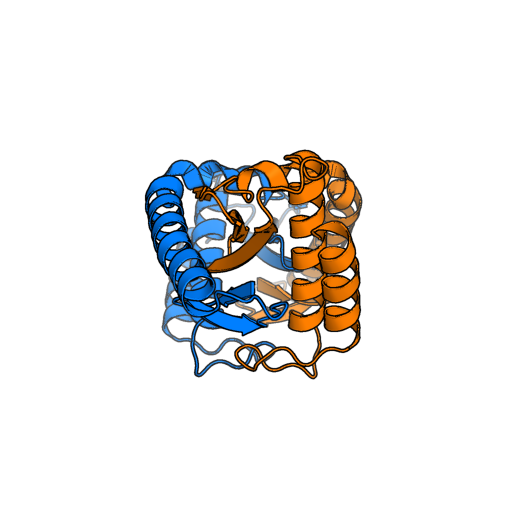A C 1
ATOM 731 O O . ARG A 1 92 ? 7.062 8.219 9.758 1 91.56 92 ARG A O 1
ATOM 738 N N . SER A 1 93 ? 8.242 9.117 11.438 1 91.56 93 SER A N 1
ATOM 739 C CA . SER A 1 93 ? 7.555 8.289 12.414 1 91.56 93 SER A CA 1
ATOM 740 C C . SER A 1 93 ? 6.055 8.57 12.43 1 91.56 93 SER A C 1
ATOM 742 O O . SER A 1 93 ? 5.242 7.648 12.539 1 91.56 93 SER A O 1
ATOM 744 N N . MET A 1 94 ? 5.691 9.781 12.266 1 91.81 94 MET A N 1
ATOM 745 C CA . MET A 1 94 ? 4.285 10.164 12.227 1 91.81 94 MET A CA 1
ATOM 746 C C . MET A 1 94 ? 3.586 9.562 11.016 1 91.81 94 MET A C 1
ATOM 748 O O . MET A 1 94 ? 2.486 9.023 11.133 1 91.81 94 MET A O 1
ATOM 752 N N . PHE A 1 95 ? 4.262 9.617 9.93 1 93.12 95 PHE A N 1
ATOM 753 C CA . PHE A 1 95 ? 3.684 9.055 8.719 1 93.12 95 PHE A CA 1
ATOM 754 C C . PHE A 1 95 ? 3.52 7.543 8.844 1 93.12 95 PHE A C 1
ATOM 756 O O . PHE A 1 95 ? 2.512 6.984 8.414 1 93.12 95 PHE A O 1
ATOM 763 N N . ARG A 1 96 ? 4.477 6.922 9.422 1 90.69 96 ARG A N 1
ATOM 764 C CA . ARG A 1 96 ? 4.387 5.477 9.625 1 90.69 96 ARG A CA 1
ATOM 765 C C . ARG A 1 96 ? 3.182 5.117 10.484 1 90.69 96 ARG A C 1
ATOM 767 O O . ARG A 1 96 ? 2.426 4.203 10.148 1 90.69 96 ARG A O 1
ATOM 774 N N . LYS A 1 97 ? 3.039 5.852 11.539 1 92.06 97 LYS A N 1
ATOM 775 C CA . LYS A 1 97 ? 1.905 5.617 12.43 1 92.06 97 LYS A CA 1
ATOM 776 C C . LYS A 1 97 ? 0.581 5.852 11.703 1 92.06 97 LYS A C 1
ATOM 778 O O . LYS A 1 97 ? -0.351 5.055 11.836 1 92.06 97 LYS A O 1
ATOM 783 N N . LEU A 1 98 ? 0.52 6.906 11 1 93.25 98 LEU A N 1
ATOM 784 C CA . LEU A 1 98 ? -0.679 7.242 10.242 1 93.25 98 LEU A CA 1
ATOM 785 C C . LEU A 1 98 ? -0.994 6.16 9.211 1 93.25 98 LEU A C 1
ATOM 787 O O . LEU A 1 98 ? -2.141 5.719 9.102 1 93.25 98 LEU A O 1
ATOM 791 N N . HIS A 1 99 ? 0.064 5.77 8.57 1 90.88 99 HIS A N 1
ATOM 792 C CA . HIS A 1 99 ? -0.079 4.734 7.555 1 90.88 99 HIS A CA 1
ATOM 793 C C . HIS A 1 99 ? -0.578 3.428 8.164 1 90.88 99 HIS A C 1
ATOM 795 O O . HIS A 1 99 ? -1.489 2.795 7.625 1 90.88 99 HIS A O 1
ATOM 801 N N . ASN A 1 100 ? -0.004 3.047 9.219 1 91.5 100 ASN A N 1
ATOM 802 C CA . ASN A 1 100 ? -0.414 1.815 9.891 1 91.5 100 ASN A CA 1
ATOM 803 C C . ASN A 1 100 ? -1.865 1.886 10.352 1 91.5 100 ASN A C 1
ATOM 805 O O . ASN A 1 100 ? -2.625 0.931 10.18 1 91.5 100 ASN A O 1
ATOM 809 N N . SER A 1 101 ? -2.211 2.998 10.93 1 92.75 101 SER A N 1
ATOM 810 C CA . SER A 1 101 ? -3.59 3.176 11.375 1 92.75 101 SER A CA 1
ATOM 811 C C . SER A 1 101 ? -4.559 3.168 10.195 1 92.75 101 SER A C 1
ATOM 813 O O . SER A 1 101 ? -5.645 2.59 10.281 1 92.75 101 SER A O 1
ATOM 815 N N . PHE A 1 102 ? -4.238 3.824 9.125 1 92.75 102 PHE A N 1
ATOM 816 C CA . PHE A 1 102 ? -5.031 3.826 7.902 1 92.75 102 PHE A CA 1
ATOM 817 C C . PHE A 1 102 ? -5.242 2.406 7.391 1 92.75 102 PHE A C 1
ATOM 819 O O . PHE A 1 102 ? -6.359 2.033 7.027 1 92.75 102 PHE A O 1
ATOM 826 N N . THR A 1 103 ? -4.18 1.645 7.438 1 89.94 103 THR A N 1
ATOM 827 C CA . THR A 1 103 ? -4.242 0.255 7 1 89.94 103 THR A CA 1
ATOM 828 C C . THR A 1 103 ? -5.211 -0.545 7.863 1 89.94 103 THR A C 1
ATOM 830 O O . THR A 1 103 ? -5.973 -1.366 7.355 1 89.94 103 THR A O 1
ATOM 833 N N . ASP A 1 104 ? -5.172 -0.29 9.141 1 91.06 104 ASP A N 1
ATOM 834 C CA . ASP A 1 104 ? -6.102 -0.959 10.047 1 91.06 104 ASP A CA 1
ATOM 835 C C . ASP A 1 104 ? -7.547 -0.62 9.703 1 91.06 104 ASP A C 1
ATOM 837 O O . ASP A 1 104 ? -8.422 -1.486 9.75 1 91.06 104 ASP A O 1
ATOM 841 N N . VAL A 1 105 ? -7.789 0.591 9.375 1 90.88 105 VAL A N 1
ATOM 842 C CA . VAL A 1 105 ? -9.133 1.02 9 1 90.88 105 VAL A CA 1
ATOM 843 C C . VAL A 1 105 ? -9.555 0.329 7.707 1 90.88 105 VAL A C 1
ATOM 845 O O . VAL A 1 105 ? -10.688 -0.141 7.586 1 90.88 105 VAL A O 1
ATOM 848 N N . MET A 1 106 ? -8.602 0.269 6.75 1 85.44 106 MET A N 1
ATOM 849 C CA . MET A 1 106 ? -8.883 -0.327 5.445 1 85.44 106 MET A CA 1
ATOM 850 C C . MET A 1 106 ? -9.211 -1.81 5.586 1 85.44 106 MET A C 1
ATOM 852 O O . MET A 1 106 ? -9.945 -2.367 4.766 1 85.44 106 MET A O 1
ATOM 856 N N . CYS A 1 107 ? -8.617 -2.428 6.629 1 85 107 CYS A N 1
ATOM 857 C CA . CYS A 1 107 ? -8.812 -3.855 6.848 1 85 107 CYS A CA 1
ATOM 858 C C . CYS A 1 107 ? -10.008 -4.109 7.75 1 85 107 CYS A C 1
ATOM 860 O O . CYS A 1 107 ? -10.289 -5.254 8.117 1 85 107 CYS A O 1
ATOM 862 N N . ASN A 1 108 ? -10.656 -3.086 8.125 1 83.75 108 ASN A N 1
ATOM 863 C CA . ASN A 1 108 ? -11.867 -3.201 8.93 1 83.75 108 ASN A CA 1
ATOM 864 C C . ASN A 1 108 ? -13.062 -3.611 8.086 1 83.75 108 ASN A C 1
ATOM 866 O O . ASN A 1 108 ? -13.445 -2.898 7.152 1 83.75 108 ASN A O 1
ATOM 870 N N . PRO A 1 109 ? -13.648 -4.707 8.383 1 77.81 109 PRO A N 1
ATOM 871 C CA . PRO A 1 109 ? -14.773 -5.203 7.582 1 77.81 109 PRO A CA 1
ATOM 872 C C . PRO A 1 109 ? -15.961 -4.25 7.59 1 77.81 109 PRO A C 1
ATOM 874 O O . PRO A 1 109 ? -16.844 -4.352 6.73 1 77.81 109 PRO A O 1
ATOM 877 N N . PHE A 1 110 ? -15.93 -3.387 8.469 1 81.12 110 PHE A N 1
ATOM 878 C CA . PHE A 1 110 ? -17.078 -2.484 8.578 1 81.12 110 PHE A CA 1
ATOM 879 C C . PHE A 1 110 ? -16.781 -1.162 7.875 1 81.12 110 PHE A C 1
ATOM 881 O O . PHE A 1 110 ? -17.625 -0.26 7.875 1 81.12 110 PHE A O 1
ATOM 888 N N . TYR A 1 111 ? -15.688 -0.976 7.426 1 85.06 111 TYR A N 1
ATOM 889 C CA . TYR A 1 111 ? -15.344 0.226 6.672 1 85.06 111 TYR A CA 1
ATOM 890 C C . TYR A 1 111 ? -15.445 -0.024 5.172 1 85.06 111 TYR A C 1
ATOM 892 O O . TYR A 1 111 ? -14.93 -1.021 4.668 1 85.06 111 TYR A O 1
ATOM 900 N N . ASN A 1 112 ? -16.156 0.816 4.484 1 78 112 ASN A N 1
ATOM 901 C CA . ASN A 1 112 ? -16.188 0.798 3.027 1 78 112 ASN A CA 1
ATOM 902 C C . ASN A 1 112 ? -15.133 1.736 2.436 1 78 112 ASN A C 1
ATOM 904 O O . ASN A 1 112 ? -15.164 2.943 2.68 1 78 112 ASN A O 1
ATOM 908 N N . PRO A 1 113 ? -14.227 1.061 1.711 1 75 113 PRO A N 1
ATOM 909 C CA . PRO A 1 113 ? -13.211 1.928 1.11 1 75 113 PRO A CA 1
ATOM 910 C C . PRO A 1 113 ? -13.812 3.021 0.231 1 75 113 PRO A C 1
ATOM 912 O O . PRO A 1 113 ? -14.734 2.758 -0.543 1 75 113 PRO A O 1
ATOM 915 N N . GLY A 1 114 ? -13.328 4.242 0.398 1 76.12 114 GLY A N 1
ATOM 916 C CA . GLY A 1 114 ? -13.891 5.379 -0.316 1 76.12 114 GLY A CA 1
ATOM 917 C C . GLY A 1 114 ? -14.75 6.27 0.56 1 76.12 114 GLY A C 1
ATOM 918 O O . GLY A 1 114 ? -15.016 7.422 0.21 1 76.12 114 GLY A O 1
ATOM 919 N N . ASP A 1 115 ? -15.297 5.656 1.574 1 85.19 115 ASP A N 1
ATOM 920 C CA . ASP A 1 115 ? -16.031 6.473 2.541 1 85.19 115 ASP A CA 1
ATOM 921 C C . ASP A 1 115 ? -15.062 7.266 3.424 1 85.19 115 ASP A C 1
ATOM 923 O O . ASP A 1 115 ? -13.914 6.867 3.615 1 85.19 115 ASP A O 1
ATOM 927 N N . PRO A 1 116 ? -15.531 8.398 3.914 1 88.38 116 PRO A N 1
ATOM 928 C CA . PRO A 1 116 ? -14.703 9.078 4.906 1 88.38 116 PRO A CA 1
ATOM 929 C C . PRO A 1 116 ? -14.398 8.211 6.125 1 88.38 116 PRO A C 1
ATOM 931 O O . PRO A 1 116 ? -15.242 7.418 6.547 1 88.38 116 PRO A O 1
ATOM 934 N N . ILE A 1 117 ? -13.242 8.383 6.602 1 91.75 117 ILE A N 1
ATOM 935 C CA . ILE A 1 117 ? -12.82 7.598 7.758 1 91.75 117 ILE A CA 1
ATOM 936 C C . ILE A 1 117 ? -13.508 8.125 9.016 1 91.75 117 ILE A C 1
ATOM 938 O O . ILE A 1 117 ? -13.352 9.297 9.367 1 91.75 117 ILE A O 1
ATOM 942 N N . GLN A 1 118 ? -14.273 7.312 9.648 1 89.56 118 GLN A N 1
ATOM 943 C CA . GLN A 1 118 ? -14.945 7.664 10.898 1 89.56 118 GLN A CA 1
ATOM 944 C C . GLN A 1 118 ? -14.516 6.738 12.031 1 89.56 118 GLN A C 1
ATOM 946 O O . GLN A 1 118 ? -15.242 6.578 13.016 1 89.56 118 GLN A O 1
ATOM 951 N N . SER A 1 119 ? -13.312 6.32 12.125 1 91.56 119 SER A N 1
ATOM 952 C CA . SER A 1 119 ? -12.758 5.41 13.125 1 91.56 119 SER A CA 1
ATOM 953 C C . SER A 1 119 ? -12.25 6.176 14.344 1 91.56 119 SER A C 1
ATOM 955 O O . SER A 1 119 ? -11.391 7.047 14.227 1 91.56 119 SER A O 1
ATOM 957 N N . LYS A 1 120 ? -12.781 5.848 15.555 1 92.88 120 LYS A N 1
ATOM 958 C CA . LYS A 1 120 ? -12.336 6.477 16.797 1 92.88 120 LYS A CA 1
ATOM 959 C C . LYS A 1 120 ? -10.852 6.219 17.047 1 92.88 120 LYS A C 1
ATOM 961 O O . LYS A 1 120 ? -10.133 7.105 17.516 1 92.88 120 LYS A O 1
ATOM 966 N N . ALA A 1 121 ? -10.5 4.988 16.781 1 93.31 121 ALA A N 1
ATOM 967 C CA . ALA A 1 121 ? -9.094 4.641 16.953 1 93.31 121 ALA A CA 1
ATOM 968 C C . ALA A 1 121 ? -8.203 5.508 16.062 1 93.31 121 ALA A C 1
ATOM 970 O O . ALA A 1 121 ? -7.172 6.012 16.516 1 93.31 121 ALA A O 1
ATOM 971 N N . PHE A 1 122 ? -8.641 5.703 14.852 1 94.94 122 PHE A N 1
ATOM 972 C CA . PHE A 1 122 ? -7.887 6.531 13.922 1 94.94 122 PHE A CA 1
ATOM 973 C C . PHE A 1 122 ? -7.844 7.98 14.398 1 94.94 122 PHE A C 1
ATOM 975 O O . PHE A 1 122 ? -6.785 8.609 14.391 1 94.94 122 PHE A O 1
ATOM 982 N N . ASP A 1 123 ? -8.93 8.438 14.852 1 94 123 ASP A N 1
ATOM 983 C CA . ASP A 1 123 ? -9.031 9.805 15.359 1 94 123 ASP A CA 1
ATOM 984 C C . ASP A 1 123 ? -8.07 10.031 16.531 1 94 123 ASP A C 1
ATOM 986 O O . ASP A 1 123 ? -7.434 11.078 16.625 1 94 123 ASP A O 1
ATOM 990 N N . SER A 1 124 ? -8.07 9.086 17.344 1 95 124 SER A N 1
ATOM 991 C CA . SER A 1 124 ? -7.223 9.188 18.531 1 95 124 SER A CA 1
ATOM 992 C C . SER A 1 124 ? -5.75 9.273 18.141 1 95 124 SER A C 1
ATOM 994 O O . SER A 1 124 ? -5.008 10.094 18.703 1 95 124 SER A O 1
ATOM 996 N N . ILE A 1 125 ? -5.371 8.461 17.219 1 93.06 125 ILE A N 1
ATOM 997 C CA . ILE A 1 125 ? -3.984 8.453 16.766 1 93.06 125 ILE A CA 1
ATOM 998 C C . ILE A 1 125 ? -3.637 9.805 16.141 1 93.06 125 ILE A C 1
ATOM 1000 O O . ILE A 1 125 ? -2.592 10.383 16.438 1 93.06 125 ILE A O 1
ATOM 1004 N N . VAL A 1 126 ? -4.484 10.336 15.312 1 92.81 126 VAL A N 1
ATOM 1005 C CA . VAL A 1 126 ? -4.258 11.617 14.648 1 92.81 126 VAL A CA 1
ATOM 1006 C C . VAL A 1 126 ? -4.184 12.734 15.68 1 92.81 126 VAL A C 1
ATOM 1008 O O . VAL A 1 126 ? -3.33 13.617 15.594 1 92.81 126 VAL A O 1
ATOM 1011 N N . SER A 1 127 ? -5.047 12.648 16.656 1 91.38 127 SER A N 1
ATOM 1012 C CA . SER A 1 127 ? -5.062 13.672 17.703 1 91.38 127 SER A CA 1
ATOM 1013 C C . SER A 1 127 ? -3.744 13.695 18.469 1 91.38 127 SER A C 1
ATOM 1015 O O . SER A 1 127 ? -3.211 14.773 18.75 1 91.38 127 SER A O 1
ATOM 1017 N N . THR A 1 128 ? -3.238 12.531 18.781 1 90.06 128 THR A N 1
ATOM 1018 C CA . THR A 1 128 ? -1.967 12.438 19.484 1 90.06 128 THR A CA 1
ATOM 1019 C C . THR A 1 128 ? -0.835 13.023 18.656 1 90.06 128 THR A C 1
ATOM 1021 O O . THR A 1 128 ? 0.028 13.734 19.172 1 90.06 128 THR A O 1
ATOM 1024 N N . MET A 1 129 ? -0.856 12.781 17.391 1 87.31 129 MET A N 1
ATOM 1025 C CA . MET A 1 129 ? 0.156 13.305 16.469 1 87.31 129 MET A CA 1
ATOM 1026 C C . MET A 1 129 ? 0.053 14.82 16.359 1 87.31 129 MET A C 1
ATOM 1028 O O . MET A 1 129 ? 1.07 15.516 16.281 1 87.31 129 MET A O 1
ATOM 1032 N N . MET A 1 130 ? -1.132 15.266 16.328 1 84 130 MET A N 1
ATOM 1033 C CA . MET A 1 130 ? -1.354 16.703 16.188 1 84 130 MET A CA 1
ATOM 1034 C C . MET A 1 130 ? -0.783 17.469 17.375 1 84 130 MET A C 1
ATOM 1036 O O . MET A 1 130 ? -0.226 18.547 17.219 1 84 130 MET A O 1
ATOM 1040 N N . VAL A 1 131 ? -0.947 16.859 18.531 1 81.75 131 VAL A N 1
ATOM 1041 C CA . VAL A 1 131 ? -0.414 17.5 19.734 1 81.75 131 VAL A CA 1
ATOM 1042 C C . VAL A 1 131 ? 1.104 17.625 19.625 1 81.75 131 VAL A C 1
ATOM 1044 O O . VAL A 1 131 ? 1.679 18.641 20.047 1 81.75 131 VAL A O 1
ATOM 1047 N N . GLN A 1 132 ? 1.696 16.656 18.922 1 77.94 132 GLN A N 1
ATOM 1048 C CA . GLN A 1 132 ? 3.145 16.688 18.75 1 77.94 132 GLN A CA 1
ATOM 1049 C C . GLN A 1 132 ? 3.555 17.703 17.688 1 77.94 132 GLN A C 1
ATOM 1051 O O . GLN A 1 132 ? 4.664 18.234 17.734 1 77.94 132 GLN A O 1
ATOM 1056 N N . ALA A 1 133 ? 2.693 17.922 16.781 1 73.69 133 ALA A N 1
ATOM 1057 C CA . ALA A 1 133 ? 3.002 18.797 15.648 1 73.69 133 ALA A CA 1
ATOM 1058 C C . ALA A 1 133 ? 2.812 20.266 16.016 1 73.69 133 ALA A C 1
ATOM 1060 O O . ALA A 1 133 ? 3.344 21.156 15.359 1 73.69 133 ALA A O 1
ATOM 1061 N N . PHE A 1 134 ? 2.008 20.5 17 1 69.06 134 PHE A N 1
ATOM 1062 C CA . PHE A 1 134 ? 1.793 21.875 17.453 1 69.06 134 PHE A CA 1
ATOM 1063 C C . PHE A 1 134 ? 2.656 22.188 18.672 1 69.06 134 PHE A C 1
ATOM 1065 O O . PHE A 1 134 ? 3.164 23.297 18.812 1 69.06 134 PHE A O 1
ATOM 1072 N N . GLU B 1 1 ? -3.838 15.07 6.613 1 91.25 1 GLU B N 1
ATOM 1073 C CA . GLU B 1 1 ? -4.82 14.68 5.609 1 91.25 1 GLU B CA 1
ATOM 1074 C C . GLU B 1 1 ? -4.449 13.359 4.953 1 91.25 1 GLU B C 1
ATOM 1076 O O . GLU B 1 1 ? -3.268 13.062 4.758 1 91.25 1 GLU B O 1
ATOM 1081 N N . VAL B 1 2 ? -5.523 12.609 4.66 1 91.75 2 VAL B N 1
ATOM 1082 C CA . VAL B 1 2 ? -5.387 11.375 3.896 1 91.75 2 VAL B CA 1
ATOM 1083 C C . VAL B 1 2 ? -6.219 11.453 2.619 1 91.75 2 VAL B C 1
ATOM 1085 O O . VAL B 1 2 ? -7.426 11.703 2.674 1 91.75 2 VAL B O 1
ATOM 1088 N N . LEU B 1 3 ? -5.504 11.289 1.512 1 89.88 3 LEU B N 1
ATOM 1089 C CA . LEU B 1 3 ? -6.168 11.398 0.218 1 89.88 3 LEU B CA 1
ATOM 1090 C C . LEU B 1 3 ? -5.961 10.133 -0.605 1 89.88 3 LEU B C 1
ATOM 1092 O O . LEU B 1 3 ? -4.906 9.5 -0.531 1 89.88 3 LEU B O 1
ATOM 1096 N N . CYS B 1 4 ? -6.891 9.711 -1.31 1 85.94 4 CYS B N 1
ATOM 1097 C CA . CYS B 1 4 ? -6.777 8.562 -2.205 1 85.94 4 CYS B CA 1
ATOM 1098 C C . CYS B 1 4 ? -7.387 8.875 -3.566 1 85.94 4 CYS B C 1
ATOM 1100 O O . CYS B 1 4 ? -8.227 9.766 -3.688 1 85.94 4 CYS B O 1
ATOM 1102 N N . CYS B 1 5 ? -6.93 8.102 -4.652 1 79.81 5 CYS B N 1
ATOM 1103 C CA . CYS B 1 5 ? -7.641 7.914 -5.914 1 79.81 5 CYS B CA 1
ATOM 1104 C C . CYS B 1 5 ? -7.941 9.25 -6.574 1 79.81 5 CYS B C 1
ATOM 1106 O O . CYS B 1 5 ? -9.102 9.586 -6.816 1 79.81 5 CYS B O 1
ATOM 1108 N N . ALA B 1 6 ? -7.109 9.961 -6.984 1 79.5 6 ALA B N 1
ATOM 1109 C CA . ALA B 1 6 ? -7.199 11.281 -7.609 1 79.5 6 ALA B CA 1
ATOM 1110 C C . ALA B 1 6 ? -7.449 12.367 -6.57 1 79.5 6 ALA B C 1
ATOM 1112 O O . ALA B 1 6 ? -8.328 13.211 -6.746 1 79.5 6 ALA B O 1
ATOM 1113 N N . ASN B 1 7 ? -6.938 12.258 -5.445 1 82.44 7 ASN B N 1
ATOM 1114 C CA . ASN B 1 7 ? -6.906 13.234 -4.355 1 82.44 7 ASN B CA 1
ATOM 1115 C C . ASN B 1 7 ? -8.266 13.344 -3.668 1 82.44 7 ASN B C 1
ATOM 1117 O O . ASN B 1 7 ? -8.656 14.43 -3.242 1 82.44 7 ASN B O 1
ATOM 1121 N N . TYR B 1 8 ? -9.055 12.352 -3.709 1 83.25 8 TYR B N 1
ATOM 1122 C CA . TYR B 1 8 ? -10.281 12.328 -2.92 1 83.25 8 TYR B CA 1
ATOM 1123 C C . TYR B 1 8 ? -9.969 12.297 -1.428 1 83.25 8 TYR B C 1
ATOM 1125 O O . TYR B 1 8 ? -9.234 11.422 -0.958 1 83.25 8 TYR B O 1
ATOM 1133 N N . PRO B 1 9 ? -10.508 13.281 -0.649 1 85.44 9 PRO B N 1
ATOM 1134 C CA . PRO B 1 9 ? -10.172 13.328 0.777 1 85.44 9 PRO B CA 1
ATOM 1135 C C . PRO B 1 9 ? -10.898 12.258 1.587 1 85.44 9 PRO B C 1
ATOM 1137 O O . PRO B 1 9 ? -12.133 12.242 1.634 1 85.44 9 PRO B O 1
ATOM 1140 N N . LEU B 1 10 ? -10.195 11.375 2.207 1 88.19 10 LEU B N 1
ATOM 1141 C CA . LEU B 1 10 ? -10.766 10.352 3.068 1 88.19 10 LEU B CA 1
ATOM 1142 C C . LEU B 1 10 ? -10.812 10.82 4.52 1 88.19 10 LEU B C 1
ATOM 1144 O O . LEU B 1 10 ? -11.633 10.336 5.305 1 88.19 10 LEU B O 1
ATOM 1148 N N . TYR B 1 11 ? -9.898 11.695 4.895 1 91.5 11 TYR B N 1
ATOM 1149 C CA . TYR B 1 11 ? -9.781 12.172 6.266 1 91.5 11 TYR B CA 1
ATOM 1150 C C . TYR B 1 11 ? -9.086 13.531 6.309 1 91.5 11 TYR B C 1
ATOM 1152 O O . TYR B 1 11 ? -8.039 13.711 5.684 1 91.5 11 TYR B O 1
ATOM 1160 N N . ILE B 1 12 ? -9.664 14.477 6.906 1 86 12 ILE B N 1
ATOM 1161 C CA . ILE B 1 12 ? -9.07 15.797 7.094 1 86 12 ILE B CA 1
ATOM 1162 C C . ILE B 1 12 ? -9.195 16.219 8.562 1 86 12 ILE B C 1
ATOM 1164 O O . ILE B 1 12 ? -10.281 16.141 9.141 1 86 12 ILE B O 1
ATOM 1168 N N . ARG B 1 13 ? -8.109 16.422 9.125 1 84.81 13 ARG B N 1
ATOM 1169 C CA . ARG B 1 13 ? -8.078 17 10.469 1 84.81 13 ARG B CA 1
ATOM 1170 C C . ARG B 1 13 ? -7.246 18.281 10.5 1 84.81 13 ARG B C 1
ATOM 1172 O O . ARG B 1 13 ? -6.086 18.281 10.086 1 84.81 13 ARG B O 1
ATOM 1179 N N . SER B 1 14 ? -7.906 19.359 10.781 1 80.56 14 SER B N 1
ATOM 1180 C CA . SER B 1 14 ? -7.23 20.656 10.797 1 80.56 14 SER B CA 1
ATOM 1181 C C . SER B 1 14 ? -7.512 21.406 12.094 1 80.56 14 SER B C 1
ATOM 1183 O O . SER B 1 14 ? -8.602 21.312 12.656 1 80.56 14 SER B O 1
ATOM 1185 N N . VAL B 1 15 ? -6.473 21.922 12.625 1 73.56 15 VAL B N 1
ATOM 1186 C CA . VAL B 1 15 ? -6.688 22.844 13.727 1 73.56 15 VAL B CA 1
ATOM 1187 C C . VAL B 1 15 ? -7.047 24.219 13.188 1 73.56 15 VAL B C 1
ATOM 1189 O O . VAL B 1 15 ? -6.438 24.703 12.219 1 73.56 15 VAL B O 1
ATOM 1192 N N . PRO B 1 16 ? -8.203 24.703 13.711 1 66 16 PRO B N 1
ATOM 1193 C CA . PRO B 1 16 ? -8.562 26.047 13.266 1 66 16 PRO B CA 1
ATOM 1194 C C . PRO B 1 16 ? -7.375 27.016 13.297 1 66 16 PRO B C 1
ATOM 1196 O O . PRO B 1 16 ? -6.629 27.047 14.273 1 66 16 PRO B O 1
ATOM 1199 N N . THR B 1 17 ? -7.094 27.391 12.117 1 67.31 17 THR B N 1
ATOM 1200 C CA . THR B 1 17 ? -6.004 28.359 12.031 1 67.31 17 THR B CA 1
ATOM 1201 C C . THR B 1 17 ? -6.52 29.703 11.539 1 67.31 17 THR B C 1
ATOM 1203 O O . THR B 1 17 ? -7.59 29.781 10.93 1 67.31 17 THR B O 1
ATOM 1206 N N . GLN B 1 18 ? -6.102 30.734 12.039 1 65.75 18 GLN B N 1
ATOM 1207 C CA . GLN B 1 18 ? -6.48 32.094 11.664 1 65.75 18 GLN B CA 1
ATOM 1208 C C . GLN B 1 18 ? -6.402 32.281 10.148 1 65.75 18 GLN B C 1
ATOM 1210 O O . GLN B 1 18 ? -7.188 33.031 9.57 1 65.75 18 GLN B O 1
ATOM 1215 N N . GLY B 1 19 ? -5.711 31.531 9.469 1 71.75 19 GLY B N 1
ATOM 1216 C CA . GLY B 1 19 ? -5.504 31.672 8.039 1 71.75 19 GLY B CA 1
ATOM 1217 C C . GLY B 1 19 ? -5.902 30.422 7.258 1 71.75 19 GLY B C 1
ATOM 1218 O O . GLY B 1 19 ? -5.098 29.875 6.504 1 71.75 19 GLY B O 1
ATOM 1219 N N . GLU B 1 20 ? -7.191 30.234 7.328 1 76.44 20 GLU B N 1
ATOM 1220 C CA . GLU B 1 20 ? -7.762 29.031 6.73 1 76.44 20 GLU B CA 1
ATOM 1221 C C . GLU B 1 20 ? -7.512 29 5.227 1 76.44 20 GLU B C 1
ATOM 1223 O O . GLU B 1 20 ? -7.176 27.938 4.672 1 76.44 20 GLU B O 1
ATOM 1228 N N . LEU B 1 21 ? -7.648 30.203 4.684 1 77.38 21 LEU B N 1
ATOM 1229 C CA . LEU B 1 21 ? -7.457 30.25 3.24 1 77.38 21 LEU B CA 1
ATOM 1230 C C . LEU B 1 21 ? -6.031 29.859 2.867 1 77.38 21 LEU B C 1
ATOM 1232 O O . LEU B 1 21 ? -5.82 29.047 1.969 1 77.38 21 LEU B O 1
ATOM 1236 N N . LYS B 1 22 ? -5.133 30.547 3.559 1 80.19 22 LYS B N 1
ATOM 1237 C CA . LYS B 1 22 ? -3.727 30.25 3.295 1 80.19 22 LYS B CA 1
ATOM 1238 C C . LYS B 1 22 ? -3.416 28.766 3.561 1 80.19 22 LYS B C 1
ATOM 1240 O O . LYS B 1 22 ? -2.68 28.141 2.801 1 80.19 22 LYS B O 1
ATOM 1245 N N . PHE B 1 23 ? -4.008 28.312 4.578 1 79.56 23 PHE B N 1
ATOM 1246 C CA . PHE B 1 23 ? -3.818 26.906 4.934 1 79.56 23 PHE B CA 1
ATOM 1247 C C . PHE B 1 23 ? -4.309 26 3.814 1 79.56 23 PHE B C 1
ATOM 1249 O O . PHE B 1 23 ? -3.566 25.125 3.34 1 79.56 23 PHE B O 1
ATOM 1256 N N . HIS B 1 24 ? -5.402 26.188 3.33 1 77.81 24 HIS B N 1
ATOM 1257 C CA . HIS B 1 24 ? -5.992 25.375 2.273 1 77.81 24 HIS B CA 1
ATOM 1258 C C . HIS B 1 24 ? -5.176 25.469 0.989 1 77.81 24 HIS B C 1
ATOM 1260 O O . HIS B 1 24 ? -4.941 24.453 0.329 1 77.81 24 HIS B O 1
ATOM 1266 N N . TYR B 1 25 ? -4.828 26.719 0.743 1 83.06 25 TYR B N 1
ATOM 1267 C CA . TYR B 1 25 ? -4.004 26.938 -0.442 1 83.06 25 TYR B CA 1
ATOM 1268 C C . TYR B 1 25 ? -2.699 26.156 -0.346 1 83.06 25 TYR B C 1
ATOM 1270 O O . TYR B 1 25 ? -2.275 25.516 -1.315 1 83.06 25 TYR B O 1
ATOM 1278 N N . THR B 1 26 ? -2.092 26.188 0.764 1 83.62 26 THR B N 1
ATOM 1279 C CA . THR B 1 26 ? -0.824 25.5 0.987 1 83.62 26 THR B CA 1
ATOM 1280 C C . THR B 1 26 ? -0.986 23.984 0.807 1 83.62 26 THR B C 1
ATOM 1282 O O . THR B 1 26 ? -0.159 23.344 0.16 1 83.62 26 THR B O 1
ATOM 1285 N N . VAL B 1 27 ? -2.006 23.484 1.297 1 83.94 27 VAL B N 1
ATOM 1286 C CA . VAL B 1 27 ? -2.275 22.047 1.19 1 83.94 27 VAL B CA 1
ATOM 1287 C C . VAL B 1 27 ? -2.527 21.672 -0.269 1 83.94 27 VAL B C 1
ATOM 1289 O O . VAL B 1 27 ? -1.952 20.719 -0.779 1 83.94 27 VAL B O 1
ATOM 1292 N N . HIS B 1 28 ? -3.287 22.453 -0.948 1 84 28 HIS B N 1
ATOM 1293 C CA . HIS B 1 28 ? -3.594 22.203 -2.352 1 84 28 HIS B CA 1
ATOM 1294 C C . HIS B 1 28 ? -2.328 22.219 -3.201 1 84 28 HIS B C 1
ATOM 1296 O O . HIS B 1 28 ? -2.135 21.328 -4.043 1 84 28 HIS B O 1
ATOM 1302 N N . THR B 1 29 ? -1.542 23.281 -2.996 1 84.44 29 THR B N 1
ATOM 1303 C CA . THR B 1 29 ? -0.307 23.406 -3.762 1 84.44 29 THR B CA 1
ATOM 1304 C C . THR B 1 29 ? 0.637 22.25 -3.471 1 84.44 29 THR B C 1
ATOM 1306 O O . THR B 1 29 ? 1.316 21.75 -4.371 1 84.44 29 THR B O 1
ATOM 1309 N N . SER B 1 30 ? 0.67 21.828 -2.193 1 88.62 30 SER B N 1
ATOM 1310 C CA . SER B 1 30 ? 1.526 20.703 -1.816 1 88.62 30 SER B CA 1
ATOM 1311 C C . SER B 1 30 ? 1.111 19.422 -2.537 1 88.62 30 SER B C 1
ATOM 1313 O O . SER B 1 30 ? 1.962 18.625 -2.932 1 88.62 30 SER B O 1
ATOM 1315 N N . LEU B 1 31 ? -0.099 19.266 -2.758 1 85.81 31 LEU B N 1
ATOM 1316 C CA . LEU B 1 31 ? -0.605 18.078 -3.432 1 85.81 31 LEU B CA 1
ATOM 1317 C C . LEU B 1 31 ? -0.14 18.031 -4.883 1 85.81 31 LEU B C 1
ATOM 1319 O O . LEU B 1 31 ? 0.146 16.953 -5.418 1 85.81 31 LEU B O 1
ATOM 1323 N N . ASP B 1 32 ? -0.027 19.203 -5.5 1 85.69 32 ASP B N 1
ATOM 1324 C CA . ASP B 1 32 ? 0.503 19.266 -6.859 1 85.69 32 ASP B CA 1
ATOM 1325 C C . ASP B 1 32 ? 1.944 18.766 -6.91 1 85.69 32 ASP B C 1
ATOM 1327 O O . ASP B 1 32 ? 2.336 18.078 -7.863 1 85.69 32 ASP B O 1
ATOM 1331 N N . VAL B 1 33 ? 2.625 19.078 -5.918 1 86.31 33 VAL B N 1
ATOM 1332 C CA . VAL B 1 33 ? 4.023 18.672 -5.836 1 86.31 33 VAL B CA 1
ATOM 1333 C C . VAL B 1 33 ? 4.113 17.156 -5.629 1 86.31 33 VAL B C 1
ATOM 1335 O O . VAL B 1 33 ? 4.973 16.5 -6.211 1 86.31 33 VAL B O 1
ATOM 1338 N N . VAL B 1 34 ? 3.275 16.672 -4.824 1 85.12 34 VAL B N 1
ATOM 1339 C CA . VAL B 1 34 ? 3.23 15.227 -4.602 1 85.12 34 VAL B CA 1
ATOM 1340 C C . VAL B 1 34 ? 3.002 14.5 -5.93 1 85.12 34 VAL B C 1
ATOM 1342 O O . VAL B 1 34 ? 3.697 13.531 -6.242 1 85.12 34 VAL B O 1
ATOM 1345 N N . GLU B 1 35 ? 2.064 15.023 -6.715 1 83.88 35 GLU B N 1
ATOM 1346 C CA . GLU B 1 35 ? 1.743 14.406 -8 1 83.88 35 GLU B CA 1
ATOM 1347 C C . GLU B 1 35 ? 2.945 14.43 -8.938 1 83.88 35 GLU B C 1
ATOM 1349 O O . GLU B 1 35 ? 3.195 13.469 -9.664 1 83.88 35 GLU B O 1
ATOM 1354 N N . GLU B 1 36 ? 3.66 15.438 -8.922 1 83.19 36 GLU B N 1
ATOM 1355 C CA . GLU B 1 36 ? 4.848 15.57 -9.758 1 83.19 36 GLU B CA 1
ATOM 1356 C C . GLU B 1 36 ? 5.93 14.57 -9.344 1 83.19 36 GLU B C 1
ATOM 1358 O O . GLU B 1 36 ? 6.586 13.977 -10.203 1 83.19 36 GLU B O 1
ATOM 1363 N N . LYS B 1 37 ? 6.062 14.469 -8.055 1 76.06 37 LYS B N 1
ATOM 1364 C CA . LYS B 1 37 ? 7.07 13.547 -7.543 1 76.06 37 LYS B CA 1
ATOM 1365 C C . LYS B 1 37 ? 6.719 12.102 -7.879 1 76.06 37 LYS B C 1
ATOM 1367 O O . LYS B 1 37 ? 7.594 11.305 -8.234 1 76.06 37 LYS B O 1
ATOM 1372 N N . ILE B 1 38 ? 5.453 11.773 -7.676 1 74.06 38 ILE B N 1
ATOM 1373 C CA . ILE B 1 38 ? 5 10.422 -7.965 1 74.06 38 ILE B CA 1
ATOM 1374 C C . ILE B 1 38 ? 5.18 10.117 -9.453 1 74.06 38 ILE B C 1
ATOM 1376 O O . ILE B 1 38 ? 5.586 9.016 -9.82 1 74.06 38 ILE B O 1
ATOM 1380 N N . SER B 1 39 ? 4.746 11.148 -10.164 1 70.62 39 SER B N 1
ATOM 1381 C CA . SER B 1 39 ? 4.859 10.977 -11.609 1 70.62 39 SER B CA 1
ATOM 1382 C C . SER B 1 39 ? 6.316 10.828 -12.039 1 70.62 39 SER B C 1
ATOM 1384 O O . SER B 1 39 ? 6.625 10.117 -12.992 1 70.62 39 SER B O 1
ATOM 1386 N N . GLY B 1 40 ? 7.074 11.688 -11.383 1 60.53 40 GLY B N 1
ATOM 1387 C CA . GLY B 1 40 ? 8.492 11.602 -11.68 1 60.53 40 GLY B CA 1
ATOM 1388 C C . GLY B 1 40 ? 9.148 10.352 -11.133 1 60.53 40 GLY B C 1
ATOM 1389 O O . GLY B 1 40 ? 10.023 9.773 -11.773 1 60.53 40 GLY B O 1
ATOM 1390 N N . VAL B 1 41 ? 8.797 10.117 -9.852 1 52.5 41 VAL B N 1
ATOM 1391 C CA . VAL B 1 41 ? 9.32 8.938 -9.172 1 52.5 41 VAL B CA 1
ATOM 1392 C C . VAL B 1 41 ? 8.719 7.676 -9.797 1 52.5 41 VAL B C 1
ATOM 1394 O O . VAL B 1 41 ? 9.312 6.598 -9.719 1 52.5 41 VAL B O 1
ATOM 1397 N N . GLY B 1 42 ? 7.453 7.758 -10.25 1 49.31 42 GLY B N 1
ATOM 1398 C CA . GLY B 1 42 ? 6.953 6.562 -10.914 1 49.31 42 GLY B CA 1
ATOM 1399 C C . GLY B 1 42 ? 8.047 5.742 -11.57 1 49.31 42 GLY B C 1
ATOM 1400 O O . GLY B 1 42 ? 7.988 4.512 -11.578 1 49.31 42 GLY B O 1
ATOM 1401 N N . LYS B 1 43 ? 8.906 6.559 -12.25 1 44.44 43 LYS B N 1
ATOM 1402 C CA . LYS B 1 43 ? 10.031 5.871 -12.883 1 44.44 43 LYS B CA 1
ATOM 1403 C C . LYS B 1 43 ? 10.914 5.184 -11.844 1 44.44 43 LYS B C 1
ATOM 1405 O O . LYS B 1 43 ? 11.469 4.117 -12.102 1 44.44 43 LYS B O 1
ATOM 1410 N N . ALA B 1 44 ? 11.297 5.855 -10.883 1 43.31 44 ALA B N 1
ATOM 1411 C CA . ALA B 1 44 ? 12.203 5.277 -9.891 1 43.31 44 ALA B CA 1
ATOM 1412 C C . ALA B 1 44 ? 11.492 4.246 -9.023 1 43.31 44 ALA B C 1
ATOM 1414 O O . ALA B 1 44 ? 11.305 4.461 -7.824 1 43.31 44 ALA B O 1
ATOM 1415 N N . LEU B 1 45 ? 10.391 3.781 -9.258 1 44.97 45 LEU B N 1
ATOM 1416 C CA . LEU B 1 45 ? 9.695 2.615 -8.719 1 44.97 45 LEU B CA 1
ATOM 1417 C C . LEU B 1 45 ? 10.688 1.547 -8.273 1 44.97 45 LEU B C 1
ATOM 1419 O O . LEU B 1 45 ? 10.633 0.41 -8.75 1 44.97 45 LEU B O 1
ATOM 1423 N N . ALA B 1 46 ? 11.789 1.841 -8.18 1 43.09 46 ALA B N 1
ATOM 1424 C CA . ALA B 1 46 ? 12.859 1.006 -7.645 1 43.09 46 ALA B CA 1
ATOM 1425 C C . ALA B 1 46 ? 12.367 0.172 -6.465 1 43.09 46 ALA B C 1
ATOM 1427 O O . ALA B 1 46 ? 12.945 -0.872 -6.148 1 43.09 46 ALA B O 1
ATOM 1428 N N . ASP B 1 47 ? 11.648 0.719 -5.453 1 49.12 47 ASP B N 1
ATOM 1429 C CA . ASP B 1 47 ? 11.414 0.215 -4.102 1 49.12 47 ASP B CA 1
ATOM 1430 C C . ASP B 1 47 ? 10.586 -1.065 -4.133 1 49.12 47 ASP B C 1
ATOM 1432 O O . ASP B 1 47 ? 10.25 -1.622 -3.082 1 49.12 47 ASP B O 1
ATOM 1436 N N . GLN B 1 48 ? 10.156 -1.359 -5.348 1 55 48 GLN B N 1
ATOM 1437 C CA . GLN B 1 48 ? 9.438 -2.623 -5.457 1 55 48 GLN B CA 1
ATOM 1438 C C . GLN B 1 48 ? 10.289 -3.789 -4.969 1 55 48 GLN B C 1
ATOM 1440 O O . GLN B 1 48 ? 9.758 -4.836 -4.59 1 55 48 GLN B O 1
ATOM 1445 N N . ARG B 1 49 ? 11.578 -3.5 -4.891 1 57.03 49 ARG B N 1
ATOM 1446 C CA . ARG B 1 49 ? 12.484 -4.594 -4.555 1 57.03 49 ARG B CA 1
ATOM 1447 C C . ARG B 1 49 ? 12.234 -5.098 -3.137 1 57.03 49 ARG B C 1
ATOM 1449 O O . ARG B 1 49 ? 12.266 -6.301 -2.887 1 57.03 49 ARG B O 1
ATOM 1456 N N . GLU B 1 50 ? 11.797 -4.145 -2.367 1 69.5 50 GLU B N 1
ATOM 1457 C CA . GLU B 1 50 ? 11.664 -4.52 -0.962 1 69.5 50 GLU B CA 1
ATOM 1458 C C . GLU B 1 50 ? 10.312 -5.172 -0.69 1 69.5 50 GLU B C 1
ATOM 1460 O O . GLU B 1 50 ? 10.18 -5.961 0.247 1 69.5 50 GLU B O 1
ATOM 1465 N N . LEU B 1 51 ? 9.438 -5.051 -1.661 1 83.94 51 LEU B N 1
ATOM 1466 C CA . LEU B 1 51 ? 8.102 -5.602 -1.436 1 83.94 51 LEU B CA 1
ATOM 1467 C C . LEU B 1 51 ? 8.016 -7.035 -1.946 1 83.94 51 LEU B C 1
ATOM 1469 O O . LEU B 1 51 ? 7.168 -7.809 -1.499 1 83.94 51 LEU B O 1
ATOM 1473 N N . TYR B 1 52 ? 9 -7.336 -2.789 1 89.88 52 TYR B N 1
ATOM 1474 C CA . TYR B 1 52 ? 9.094 -8.68 -3.348 1 89.88 52 TYR B CA 1
ATOM 1475 C C . TYR B 1 52 ? 9.75 -9.633 -2.359 1 89.88 52 TYR B C 1
ATOM 1477 O O . TYR B 1 52 ? 10.898 -9.422 -1.951 1 89.88 52 TYR B O 1
ATOM 1485 N N . LEU B 1 53 ? 9.078 -10.75 -1.997 1 89.38 53 LEU B N 1
ATOM 1486 C CA . LEU B 1 53 ? 9.547 -11.672 -0.97 1 89.38 53 LEU B CA 1
ATOM 1487 C C . LEU B 1 53 ? 10.398 -12.781 -1.583 1 89.38 53 LEU B C 1
ATOM 1489 O O . LEU B 1 53 ? 11.062 -13.531 -0.863 1 89.38 53 LEU B O 1
ATOM 1493 N N . GLY B 1 54 ? 10.312 -12.891 -2.91 1 91.38 54 GLY B N 1
ATOM 1494 C CA . GLY B 1 54 ? 11.047 -13.953 -3.582 1 91.38 54 GLY B CA 1
ATOM 1495 C C . GLY B 1 54 ? 10.336 -15.289 -3.543 1 91.38 54 GLY B C 1
ATOM 1496 O O . GLY B 1 54 ? 9.109 -15.344 -3.441 1 91.38 54 GLY B O 1
ATOM 1497 N N . LEU B 1 55 ? 11.094 -16.297 -3.812 1 92.94 55 LEU B N 1
ATOM 1498 C CA . LEU B 1 55 ? 10.586 -17.672 -3.764 1 92.94 55 LEU B CA 1
ATOM 1499 C C . LEU B 1 55 ? 10.242 -18.078 -2.332 1 92.94 55 LEU B C 1
ATOM 1501 O O . LEU B 1 55 ? 11.102 -18.016 -1.447 1 92.94 55 LEU B O 1
ATOM 1505 N N . LEU B 1 56 ? 9.078 -18.438 -2.086 1 92 56 LEU B N 1
ATOM 1506 C CA . LEU B 1 56 ? 8.602 -18.766 -0.746 1 92 56 LEU B CA 1
ATOM 1507 C C . LEU B 1 56 ? 8.688 -20.266 -0.492 1 92 56 LEU B C 1
ATOM 1509 O O . LEU B 1 56 ? 9.086 -20.688 0.594 1 92 56 LEU B O 1
ATOM 1513 N N . TYR B 1 57 ? 8.258 -20.984 -1.435 1 87.62 57 TYR B N 1
ATOM 1514 C CA . TYR B 1 57 ? 8.133 -22.438 -1.259 1 87.62 57 TYR B CA 1
ATOM 1515 C C . TYR B 1 57 ? 8.328 -23.156 -2.582 1 87.62 57 TYR B C 1
ATOM 1517 O O . TYR B 1 57 ? 7.441 -23.141 -3.441 1 87.62 57 TYR B O 1
ATOM 1525 N N . PRO B 1 58 ? 9.469 -23.891 -2.664 1 88.88 58 PRO B N 1
ATOM 1526 C CA . PRO B 1 58 ? 9.711 -24.688 -3.867 1 88.88 58 PRO B CA 1
ATOM 1527 C C . PRO B 1 58 ? 9.328 -26.156 -3.684 1 88.88 58 PRO B C 1
ATOM 1529 O O . PRO B 1 58 ? 9.641 -26.75 -2.65 1 88.88 58 PRO B O 1
ATOM 1532 N N . THR B 1 59 ? 8.484 -26.641 -4.527 1 86.12 59 THR B N 1
ATOM 1533 C CA . THR B 1 59 ? 8.211 -28.062 -4.617 1 86.12 59 THR B CA 1
ATOM 1534 C C . THR B 1 59 ? 8.641 -28.609 -5.977 1 86.12 59 THR B C 1
ATOM 1536 O O . THR B 1 59 ? 9.102 -27.859 -6.836 1 86.12 59 THR B O 1
ATOM 1539 N N . GLU B 1 60 ? 8.5 -29.906 -6.125 1 88.81 60 GLU B N 1
ATOM 1540 C CA . GLU B 1 60 ? 8.812 -30.531 -7.41 1 88.81 60 GLU B CA 1
ATOM 1541 C C . GLU B 1 60 ? 7.863 -30.047 -8.5 1 88.81 60 GLU B C 1
ATOM 1543 O O . GLU B 1 60 ? 8.258 -29.938 -9.664 1 88.81 60 GLU B O 1
ATOM 1548 N N . ASP B 1 61 ? 6.695 -29.703 -8.125 1 88.19 61 ASP B N 1
ATOM 1549 C CA . ASP B 1 61 ? 5.664 -29.422 -9.117 1 88.19 61 ASP B CA 1
ATOM 1550 C C . ASP B 1 61 ? 5.449 -27.906 -9.266 1 88.19 61 ASP B C 1
ATOM 1552 O O . ASP B 1 61 ? 5.094 -27.438 -10.352 1 88.19 61 ASP B O 1
ATOM 1556 N N . TYR B 1 62 ? 5.715 -27.203 -8.125 1 86.62 62 TYR B N 1
ATOM 1557 C CA . TYR B 1 62 ? 5.328 -25.797 -8.156 1 86.62 62 TYR B CA 1
ATOM 1558 C C . TYR B 1 62 ? 6.367 -24.938 -7.449 1 86.62 62 TYR B C 1
ATOM 1560 O O . TYR B 1 62 ? 7.039 -25.391 -6.523 1 86.62 62 TYR B O 1
ATOM 1568 N N . LYS B 1 63 ? 6.496 -23.734 -7.949 1 89.5 63 LYS B N 1
ATOM 1569 C CA . LYS B 1 63 ? 7.195 -22.656 -7.258 1 89.5 63 LYS B CA 1
ATOM 1570 C C . LYS B 1 63 ? 6.223 -21.562 -6.848 1 89.5 63 LYS B C 1
ATOM 1572 O O . LYS B 1 63 ? 5.414 -21.094 -7.656 1 89.5 63 LYS B O 1
ATOM 1577 N N . VAL B 1 64 ? 6.309 -21.234 -5.59 1 91.81 64 VAL B N 1
ATOM 1578 C CA . VAL B 1 64 ? 5.398 -20.219 -5.078 1 91.81 64 VAL B CA 1
ATOM 1579 C C . VAL B 1 64 ? 6.18 -18.953 -4.738 1 91.81 64 VAL B C 1
ATOM 1581 O O . VAL B 1 64 ? 7.152 -19 -3.98 1 91.81 64 VAL B O 1
ATOM 1584 N N . TYR B 1 65 ? 5.762 -17.828 -5.328 1 92.12 65 TYR B N 1
ATOM 1585 C CA . TYR B 1 65 ? 6.379 -16.531 -5.074 1 92.12 65 TYR B CA 1
ATOM 1586 C C . TYR B 1 65 ? 5.414 -15.609 -4.344 1 92.12 65 TYR B C 1
ATOM 1588 O O . TYR B 1 65 ? 4.195 -15.711 -4.508 1 92.12 65 TYR B O 1
ATOM 1596 N N . GLY B 1 66 ? 6.012 -14.703 -3.602 1 93.12 66 GLY B N 1
ATOM 1597 C CA . GLY B 1 66 ? 5.172 -13.812 -2.812 1 93.12 66 GLY B CA 1
ATOM 1598 C C . GLY B 1 66 ? 5.547 -12.352 -2.955 1 93.12 66 GLY B C 1
ATOM 1599 O O . GLY B 1 66 ? 6.691 -12.031 -3.283 1 93.12 66 GLY B O 1
ATOM 1600 N N . TYR B 1 67 ? 4.676 -11.516 -2.77 1 91.31 67 TYR B N 1
ATOM 1601 C CA . TYR B 1 67 ? 4.742 -10.062 -2.783 1 91.31 67 TYR B CA 1
ATOM 1602 C C . TYR B 1 67 ? 3.787 -9.461 -1.757 1 91.31 67 TYR B C 1
ATOM 1604 O O . TYR B 1 67 ? 2.646 -9.906 -1.626 1 91.31 67 TYR B O 1
ATOM 1612 N N . VAL B 1 68 ? 4.336 -8.484 -0.948 1 90.19 68 VAL B N 1
ATOM 1613 C CA . VAL B 1 68 ? 3.477 -7.926 0.087 1 90.19 68 VAL B CA 1
ATOM 1614 C C . VAL B 1 68 ? 3.543 -6.398 0.041 1 90.19 68 VAL B C 1
ATOM 1616 O O . VAL B 1 68 ? 4.617 -5.824 -0.143 1 90.19 68 VAL B O 1
ATOM 1619 N N . THR B 1 69 ? 2.396 -5.789 0.123 1 87.19 69 THR B N 1
ATOM 1620 C CA . THR B 1 69 ? 2.375 -4.332 0.137 1 87.19 69 THR B CA 1
ATOM 1621 C C . THR B 1 69 ? 2.465 -3.803 1.565 1 87.19 69 THR B C 1
ATOM 1623 O O . THR B 1 69 ? 2.289 -4.559 2.523 1 87.19 69 THR B O 1
ATOM 1626 N N . ASN B 1 70 ? 2.666 -2.498 1.679 1 78.31 70 ASN B N 1
ATOM 1627 C CA . ASN B 1 70 ? 2.73 -1.839 2.979 1 78.31 70 ASN B CA 1
ATOM 1628 C C . ASN B 1 70 ? 1.348 -1.718 3.615 1 78.31 70 ASN B C 1
ATOM 1630 O O . ASN B 1 70 ? 1.229 -1.356 4.785 1 78.31 70 ASN B O 1
ATOM 1634 N N . SER B 1 71 ? 0.332 -2.059 2.922 1 78.44 71 SER B N 1
ATOM 1635 C CA . SER B 1 71 ? -1.045 -1.982 3.4 1 78.44 71 SER B CA 1
ATOM 1636 C C . SER B 1 71 ? -1.604 -3.369 3.695 1 78.44 71 SER B C 1
ATOM 1638 O O . SER B 1 71 ? -2.82 -3.574 3.662 1 78.44 71 SER B O 1
ATOM 1640 N N . LYS B 1 72 ? -0.792 -4.387 3.924 1 80.31 72 LYS B N 1
ATOM 1641 C CA . LYS B 1 72 ? -1.131 -5.73 4.391 1 80.31 72 LYS B CA 1
ATOM 1642 C C . LYS B 1 72 ? -1.825 -6.531 3.293 1 80.31 72 LYS B C 1
ATOM 1644 O O . LYS B 1 72 ? -2.594 -7.453 3.582 1 80.31 72 LYS B O 1
ATOM 1649 N N . VAL B 1 73 ? -1.615 -6.094 2.1 1 88.12 73 VAL B N 1
ATOM 1650 C CA . VAL B 1 73 ? -2.082 -6.891 0.971 1 88.12 73 VAL B CA 1
ATOM 1651 C C . VAL B 1 73 ? -0.98 -7.852 0.524 1 88.12 73 VAL B C 1
ATOM 1653 O O . VAL B 1 73 ? 0.181 -7.457 0.398 1 88.12 73 VAL B O 1
ATOM 1656 N N . LYS B 1 74 ? -1.32 -9.156 0.321 1 89.56 74 LYS B N 1
ATOM 1657 C CA . LYS B 1 74 ? -0.385 -10.195 -0.095 1 89.56 74 LYS B CA 1
ATOM 1658 C C . LYS B 1 74 ? -0.72 -10.711 -1.492 1 89.56 74 LYS B C 1
ATOM 1660 O O . LYS B 1 74 ? -1.885 -10.969 -1.802 1 89.56 74 LYS B O 1
ATOM 1665 N N . PHE B 1 75 ? 0.244 -10.766 -2.312 1 92.06 75 PHE B N 1
ATOM 1666 C CA . PHE B 1 75 ? 0.123 -11.375 -3.629 1 92.06 75 PHE B CA 1
ATOM 1667 C C . PHE B 1 75 ? 0.923 -12.672 -3.697 1 92.06 75 PHE B C 1
ATOM 1669 O O . PHE B 1 75 ? 2.043 -12.742 -3.188 1 92.06 75 PHE B O 1
ATOM 1676 N N . VAL B 1 76 ? 0.346 -13.688 -4.289 1 91.94 76 VAL B N 1
ATOM 1677 C CA . VAL B 1 76 ? 1.021 -14.969 -4.453 1 91.94 76 VAL B CA 1
ATOM 1678 C C . VAL B 1 76 ? 0.9 -15.43 -5.906 1 91.94 76 VAL B C 1
ATOM 1680 O O . VAL B 1 76 ? -0.19 -15.414 -6.48 1 91.94 76 VAL B O 1
ATOM 1683 N N . ILE B 1 77 ? 1.978 -15.82 -6.484 1 91.31 77 ILE B N 1
ATOM 1684 C CA . ILE B 1 77 ? 2.006 -16.391 -7.824 1 91.31 77 ILE B CA 1
ATOM 1685 C C . ILE B 1 77 ? 2.588 -17.812 -7.77 1 91.31 77 ILE B C 1
ATOM 1687 O O . ILE B 1 77 ? 3.652 -18.031 -7.188 1 91.31 77 ILE B O 1
ATOM 1691 N N . VAL B 1 78 ? 1.9 -18.656 -8.289 1 89.12 78 VAL B N 1
ATOM 1692 C CA . VAL B 1 78 ? 2.354 -20.047 -8.367 1 89.12 78 VAL B CA 1
ATOM 1693 C C . VAL B 1 78 ? 2.742 -20.375 -9.805 1 89.12 78 VAL B C 1
ATOM 1695 O O . VAL B 1 78 ? 1.967 -20.141 -10.734 1 89.12 78 VAL B O 1
ATOM 1698 N N . VAL B 1 79 ? 3.9 -20.875 -10 1 88.44 79 VAL B N 1
ATOM 1699 C CA . VAL B 1 79 ? 4.422 -21.219 -11.32 1 88.44 79 VAL B CA 1
ATOM 1700 C C . VAL B 1 79 ? 4.805 -22.703 -11.352 1 88.44 79 VAL B C 1
ATOM 1702 O O . VAL B 1 79 ? 5.293 -23.25 -10.359 1 88.44 79 VAL B O 1
ATOM 1705 N N . ASP B 1 80 ? 4.574 -23.25 -12.516 1 87.25 80 ASP B N 1
ATOM 1706 C CA . ASP B 1 80 ? 5.062 -24.609 -12.711 1 87.25 80 ASP B CA 1
ATOM 1707 C C . ASP B 1 80 ? 6.582 -24.672 -12.586 1 87.25 80 ASP B C 1
ATOM 1709 O O . ASP B 1 80 ? 7.297 -23.844 -13.156 1 87.25 80 ASP B O 1
ATOM 1713 N N . SER B 1 81 ? 7.07 -25.656 -11.82 1 88.12 81 SER B N 1
ATOM 1714 C CA . SER B 1 81 ? 8.5 -25.766 -11.578 1 88.12 81 SER B CA 1
ATOM 1715 C C . SER B 1 81 ? 9.266 -26.031 -12.875 1 88.12 81 SER B C 1
ATOM 1717 O O . SER B 1 81 ? 10.461 -25.75 -12.969 1 88.12 81 SER B O 1
ATOM 1719 N N . SER B 1 82 ? 8.57 -26.516 -13.805 1 87.62 82 SER B N 1
ATOM 1720 C CA . SER B 1 82 ? 9.211 -26.844 -15.078 1 87.62 82 SER B CA 1
ATOM 1721 C C . SER B 1 82 ? 9.438 -25.578 -15.914 1 87.62 82 SER B C 1
ATOM 1723 O O . SER B 1 82 ? 10.18 -25.609 -16.891 1 87.62 82 SER B O 1
ATOM 1725 N N . ASN B 1 83 ? 8.766 -24.5 -15.562 1 86.38 83 ASN B N 1
ATOM 1726 C CA . ASN B 1 83 ? 8.93 -23.25 -16.297 1 86.38 83 ASN B CA 1
ATOM 1727 C C . ASN B 1 83 ? 10.234 -22.547 -15.906 1 86.38 83 ASN B C 1
ATOM 1729 O O . ASN B 1 83 ? 10.281 -21.844 -14.898 1 86.38 83 ASN B O 1
ATOM 1733 N N . THR B 1 84 ? 11.25 -22.594 -16.75 1 85.44 84 THR B N 1
ATOM 1734 C CA . THR B 1 84 ? 12.562 -22.031 -16.453 1 85.44 84 THR B CA 1
ATOM 1735 C C . THR B 1 84 ? 12.688 -20.625 -17.016 1 85.44 84 THR B C 1
ATOM 1737 O O . THR B 1 84 ? 13.688 -19.938 -16.766 1 85.44 84 THR B O 1
ATOM 1740 N N . SER B 1 85 ? 11.719 -20.125 -17.703 1 85.62 85 SER B N 1
ATOM 1741 C CA . SER B 1 85 ? 11.789 -18.812 -18.344 1 85.62 85 SER B CA 1
ATOM 1742 C C . SER B 1 85 ? 11.492 -17.703 -17.344 1 85.62 85 SER B C 1
ATOM 1744 O O . SER B 1 85 ? 11.898 -16.547 -17.547 1 85.62 85 SER B O 1
ATOM 1746 N N . LEU B 1 86 ? 10.812 -18.109 -16.328 1 87.5 86 LEU B N 1
ATOM 1747 C CA . LEU B 1 86 ? 10.438 -17.094 -15.344 1 87.5 86 LEU B CA 1
ATOM 1748 C C . LEU B 1 86 ? 11.492 -17 -14.242 1 87.5 86 LEU B C 1
ATOM 1750 O O . LEU B 1 86 ? 11.594 -17.891 -13.398 1 87.5 86 LEU B O 1
ATOM 1754 N N . ARG B 1 87 ? 12.312 -16 -14.398 1 89 87 ARG B N 1
ATOM 1755 C CA . ARG B 1 87 ? 13.312 -15.688 -13.383 1 89 87 ARG B CA 1
ATOM 1756 C C . ARG B 1 87 ? 12.867 -14.531 -12.5 1 89 87 ARG B C 1
ATOM 1758 O O . ARG B 1 87 ? 11.742 -14.047 -12.633 1 89 87 ARG B O 1
ATOM 1765 N N . ASP B 1 88 ? 13.664 -14.055 -11.633 1 89.19 88 ASP B N 1
ATOM 1766 C CA . ASP B 1 88 ? 13.32 -13.07 -10.609 1 89.19 88 ASP B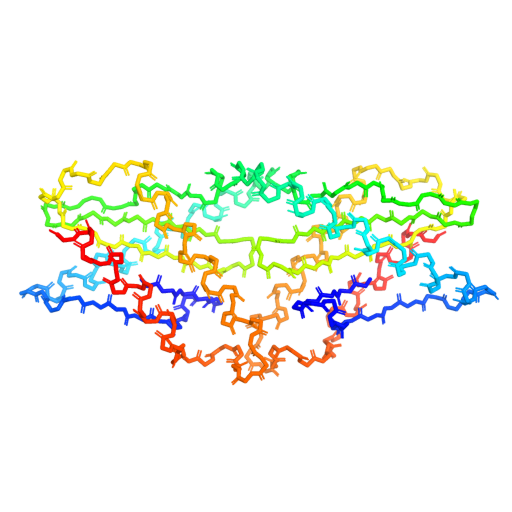 CA 1
ATOM 1767 C C . ASP B 1 88 ? 12.789 -11.781 -11.242 1 89.19 88 ASP B C 1
ATOM 1769 O O . ASP B 1 88 ? 11.789 -11.227 -10.797 1 89.19 88 ASP B O 1
ATOM 1773 N N . ASN B 1 89 ? 13.414 -11.422 -12.336 1 89.94 89 ASN B N 1
ATOM 1774 C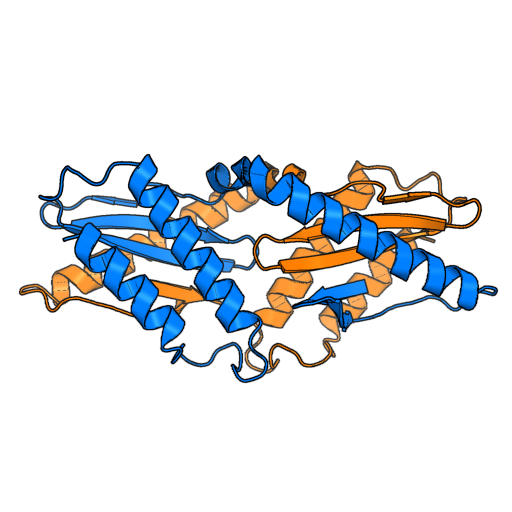 CA . ASN B 1 89 ? 13.023 -10.164 -12.953 1 89.94 89 ASN B CA 1
ATOM 1775 C C . ASN B 1 89 ? 11.617 -10.234 -13.531 1 89.94 89 ASN B C 1
ATOM 1777 O O . ASN B 1 89 ? 10.828 -9.305 -13.367 1 89.94 89 ASN B O 1
ATOM 1781 N N . GLU B 1 90 ? 11.352 -11.336 -14.203 1 91.69 90 GLU B N 1
ATOM 1782 C CA . GLU B 1 90 ? 10.016 -11.508 -14.773 1 91.69 90 GLU B CA 1
ATOM 1783 C C . GLU B 1 90 ? 8.961 -11.602 -13.68 1 91.69 90 GLU B C 1
ATOM 1785 O O . GLU B 1 90 ? 7.883 -11.008 -13.797 1 91.69 90 GLU B O 1
ATOM 1790 N N . ILE B 1 91 ? 9.242 -12.281 -12.641 1 92.31 91 ILE B N 1
ATOM 1791 C CA . ILE B 1 91 ? 8.312 -12.461 -11.531 1 92.31 91 ILE B CA 1
ATOM 1792 C C . ILE B 1 91 ? 8.047 -11.125 -10.859 1 92.31 91 ILE B C 1
ATOM 1794 O O . ILE B 1 91 ? 6.898 -10.797 -10.555 1 92.31 91 ILE B O 1
ATOM 1798 N N . ARG B 1 92 ? 9.117 -10.391 -10.75 1 91.5 92 ARG B N 1
ATOM 1799 C CA . ARG B 1 92 ? 8.961 -9.062 -10.164 1 91.5 92 ARG B CA 1
ATOM 1800 C C . ARG B 1 92 ? 8.047 -8.195 -11.016 1 91.5 92 ARG B C 1
ATOM 1802 O O . ARG B 1 92 ? 7.176 -7.496 -10.492 1 91.5 92 ARG B O 1
ATOM 1809 N N . SER B 1 93 ? 8.328 -8.289 -12.242 1 91.5 93 SER B N 1
ATOM 1810 C CA . SER B 1 93 ? 7.516 -7.523 -13.18 1 91.5 93 SER B CA 1
ATOM 1811 C C . SER B 1 93 ? 6.047 -7.938 -13.102 1 91.5 93 SER B C 1
ATOM 1813 O O . SER B 1 93 ? 5.156 -7.086 -13.156 1 91.5 93 SER B O 1
ATOM 1815 N N . MET B 1 94 ? 5.805 -9.172 -12.922 1 91.94 94 MET B N 1
ATOM 1816 C CA . MET B 1 94 ? 4.438 -9.68 -12.805 1 91.94 94 MET B CA 1
ATOM 1817 C C . MET B 1 94 ? 3.762 -9.133 -11.555 1 91.94 94 MET B C 1
ATOM 1819 O O . MET B 1 94 ? 2.615 -8.688 -11.609 1 91.94 94 MET B O 1
ATOM 1823 N N . PHE B 1 95 ? 4.5 -9.125 -10.508 1 93.12 95 PHE B N 1
ATOM 1824 C CA . PHE B 1 95 ? 3.947 -8.617 -9.266 1 93.12 95 PHE B CA 1
ATOM 1825 C C . PHE B 1 95 ? 3.648 -7.125 -9.375 1 93.12 95 PHE B C 1
ATOM 1827 O O . PHE B 1 95 ? 2.623 -6.652 -8.883 1 93.12 95 PHE B O 1
ATOM 1834 N N . ARG B 1 96 ? 4.508 -6.426 -10.016 1 90.69 96 ARG B N 1
ATOM 1835 C CA . ARG B 1 96 ? 4.289 -4.996 -10.203 1 90.69 96 ARG B CA 1
ATOM 1836 C C . ARG B 1 96 ? 3.01 -4.738 -10.992 1 90.69 96 ARG B C 1
ATOM 1838 O O . ARG B 1 96 ? 2.203 -3.887 -10.617 1 90.69 96 ARG B O 1
ATOM 1845 N N . LYS B 1 97 ? 2.863 -5.477 -12.047 1 92.06 97 LYS B N 1
ATOM 1846 C CA . LYS B 1 97 ? 1.665 -5.344 -12.867 1 92.06 97 LYS B CA 1
ATOM 1847 C C . LYS B 1 97 ? 0.41 -5.688 -12.07 1 92.06 97 LYS B C 1
ATOM 1849 O O . LYS B 1 97 ? -0.592 -4.973 -12.148 1 92.06 97 LYS B O 1
ATOM 1854 N N . LEU B 1 98 ? 0.486 -6.75 -11.367 1 93.31 98 LEU B N 1
ATOM 1855 C CA . LEU B 1 98 ? -0.634 -7.191 -10.539 1 93.31 98 LEU B CA 1
ATOM 1856 C C . LEU B 1 98 ? -0.981 -6.141 -9.492 1 93.31 98 LEU B C 1
ATOM 1858 O O . LEU B 1 98 ? -2.152 -5.797 -9.312 1 93.31 98 LEU B O 1
ATOM 1862 N N . HIS B 1 99 ? 0.07 -5.645 -8.914 1 90.88 99 HIS B N 1
ATOM 1863 C CA . HIS B 1 99 ? -0.102 -4.625 -7.883 1 90.88 99 HIS B CA 1
ATOM 1864 C C . HIS B 1 99 ? -0.744 -3.367 -8.453 1 90.88 99 HIS B C 1
ATOM 1866 O O . HIS B 1 99 ? -1.674 -2.814 -7.863 1 90.88 99 HIS B O 1
ATOM 1872 N N . ASN B 1 100 ? -0.263 -2.945 -9.547 1 91.5 100 ASN B N 1
ATOM 1873 C CA . ASN B 1 100 ? -0.814 -1.756 -10.188 1 91.5 100 ASN B CA 1
ATOM 1874 C C . ASN B 1 100 ? -2.279 -1.952 -10.562 1 91.5 100 ASN B C 1
ATOM 1876 O O . ASN B 1 100 ? -3.105 -1.065 -10.344 1 91.5 100 ASN B O 1
ATOM 1880 N N . SER B 1 101 ? -2.568 -3.082 -11.125 1 92.69 101 SER B N 1
ATOM 1881 C CA . SER B 1 101 ? -3.949 -3.375 -11.492 1 92.69 101 SER B CA 1
ATOM 1882 C C . SER B 1 101 ? -4.848 -3.449 -10.266 1 92.69 101 SER B C 1
ATOM 1884 O O . SER B 1 101 ? -5.984 -2.971 -10.289 1 92.69 101 SER B O 1
ATOM 1886 N N . PHE B 1 102 ? -4.406 -4.078 -9.219 1 92.81 102 PHE B N 1
ATOM 1887 C CA . PHE B 1 102 ? -5.125 -4.145 -7.945 1 92.81 102 PHE B CA 1
ATOM 1888 C C . PHE B 1 102 ? -5.43 -2.748 -7.422 1 92.81 102 PHE B C 1
ATOM 1890 O O . PHE B 1 102 ? -6.551 -2.471 -6.992 1 92.81 102 PHE B O 1
ATOM 1897 N N . THR B 1 103 ? -4.449 -1.898 -7.523 1 89.94 103 THR B N 1
ATOM 1898 C CA . THR B 1 103 ? -4.598 -0.518 -7.082 1 89.94 103 THR B CA 1
ATOM 1899 C C . THR B 1 103 ? -5.684 0.194 -7.887 1 89.94 103 THR B C 1
ATOM 1901 O O . THR B 1 103 ? -6.48 0.953 -7.332 1 89.94 103 THR B O 1
ATOM 1904 N N . ASP B 1 104 ? -5.703 -0.056 -9.164 1 91.12 104 ASP B N 1
ATOM 1905 C CA . ASP B 1 104 ? -6.734 0.528 -10.016 1 91.12 104 ASP B CA 1
ATOM 1906 C C . ASP B 1 104 ? -8.125 0.064 -9.594 1 91.12 104 ASP B C 1
ATOM 1908 O O . ASP B 1 104 ? -9.078 0.851 -9.586 1 91.12 104 ASP B O 1
ATOM 1912 N N . VAL B 1 105 ? -8.242 -1.164 -9.2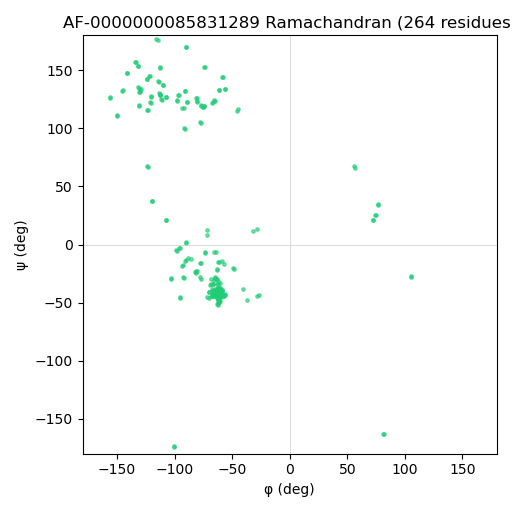5 1 90.94 105 VAL B N 1
ATOM 1913 C CA . VAL B 1 105 ? -9.516 -1.707 -8.805 1 90.94 105 VAL B CA 1
ATOM 1914 C C . VAL B 1 105 ? -9.922 -1.054 -7.484 1 90.94 105 VAL B C 1
ATOM 1916 O O . VAL B 1 105 ? -11.086 -0.687 -7.297 1 90.94 105 VAL B O 1
ATOM 1919 N N . MET B 1 106 ? -8.93 -0.9 -6.582 1 85.56 106 MET B N 1
ATOM 1920 C CA . MET B 1 106 ? -9.188 -0.329 -5.262 1 85.56 106 MET B CA 1
ATOM 1921 C C . MET B 1 106 ? -9.648 1.118 -5.379 1 85.56 106 MET B C 1
ATOM 1923 O O . MET B 1 106 ? -10.375 1.611 -4.516 1 85.56 106 MET B O 1
ATOM 1927 N N . CYS B 1 107 ? -9.172 1.778 -6.453 1 85.19 107 CYS B N 1
ATOM 1928 C CA . CYS B 1 107 ? -9.5 3.184 -6.656 1 85.19 107 CYS B CA 1
ATOM 1929 C C . CYS B 1 107 ? -10.773 3.33 -7.484 1 85.19 107 CYS B C 1
ATOM 1931 O O . CYS B 1 107 ? -11.172 4.445 -7.824 1 85.19 107 CYS B O 1
ATOM 1933 N N . ASN B 1 108 ? -11.352 2.25 -7.832 1 83.88 108 ASN B N 1
ATOM 1934 C CA . ASN B 1 108 ? -12.609 2.256 -8.57 1 83.88 108 ASN B CA 1
ATOM 1935 C C . ASN B 1 108 ? -13.789 2.562 -7.652 1 83.88 108 ASN B C 1
ATOM 1937 O O . ASN B 1 108 ? -14.055 1.823 -6.703 1 83.88 108 ASN B O 1
ATOM 1941 N N . PRO B 1 109 ? -14.492 3.604 -7.918 1 78.06 109 PRO B N 1
ATOM 1942 C CA . PRO B 1 109 ? -15.602 4.004 -7.055 1 78.06 109 PRO B CA 1
ATOM 1943 C C . PRO B 1 109 ? -16.703 2.951 -6.996 1 78.06 109 PRO B C 1
ATOM 1945 O O . PRO B 1 109 ? -17.547 2.979 -6.086 1 78.06 109 PRO B O 1
ATOM 1948 N N . PHE B 1 110 ? -16.656 2.09 -7.875 1 81.38 110 PHE B N 1
ATOM 1949 C CA . PHE B 1 110 ? -17.719 1.091 -7.922 1 81.38 110 PHE B CA 1
ATOM 1950 C C . PHE B 1 110 ? -17.266 -0.198 -7.238 1 81.38 110 PHE B C 1
ATOM 1952 O O . PHE B 1 110 ? -18.031 -1.17 -7.188 1 81.38 110 PHE B O 1
ATOM 1959 N N . TYR B 1 111 ? -16.125 -0.289 -6.855 1 85.06 111 TYR B N 1
ATOM 1960 C CA . TYR B 1 111 ? -15.641 -1.453 -6.125 1 85.06 111 TYR B CA 1
ATOM 1961 C C . TYR B 1 111 ? -15.688 -1.209 -4.621 1 85.06 111 TYR B C 1
ATOM 1963 O O . TYR B 1 111 ? -15.227 -0.171 -4.141 1 85.06 111 TYR B O 1
ATOM 1971 N N . ASN B 1 112 ? -16.266 -2.096 -3.902 1 78.12 112 ASN B N 1
ATOM 1972 C CA . ASN B 1 112 ? -16.219 -2.074 -2.445 1 78.12 112 ASN B CA 1
ATOM 1973 C C . ASN B 1 112 ? -15.07 -2.92 -1.912 1 78.12 112 ASN B C 1
ATOM 1975 O O . ASN B 1 112 ? -15.008 -4.125 -2.154 1 78.12 112 ASN B O 1
ATOM 1979 N N . PRO B 1 113 ? -14.172 -2.18 -1.24 1 74.94 113 PRO B N 1
ATOM 1980 C CA . PRO B 1 113 ? -13.055 -2.953 -0.698 1 74.94 113 PRO B CA 1
ATOM 1981 C C . PRO B 1 113 ? -13.508 -4.094 0.21 1 74.94 113 PRO B C 1
ATOM 1983 O O . PRO B 1 113 ? -14.414 -3.91 1.028 1 74.94 113 PRO B O 1
ATOM 1986 N N . GLY B 1 114 ? -12.93 -5.266 0.009 1 76.06 114 GLY B N 1
ATOM 1987 C CA . GLY B 1 114 ? -13.344 -6.445 0.749 1 76.06 114 GLY B CA 1
ATOM 1988 C C . GLY B 1 114 ? -14.164 -7.41 -0.081 1 76.06 114 GLY B C 1
ATOM 1989 O O . GLY B 1 114 ? -14.312 -8.578 0.28 1 76.06 114 GLY B O 1
ATOM 1990 N N . ASP B 1 115 ? -14.844 -6.84 -1.059 1 85.19 115 ASP B N 1
ATOM 1991 C CA . ASP B 1 115 ? -15.547 -7.719 -1.986 1 85.19 115 ASP B CA 1
ATOM 1992 C C . ASP B 1 115 ? -14.57 -8.422 -2.926 1 85.19 115 ASP B C 1
ATOM 1994 O O . ASP B 1 115 ? -13.469 -7.926 -3.174 1 85.19 115 ASP B O 1
ATOM 1998 N N . PRO B 1 116 ? -14.969 -9.594 -3.402 1 88.44 116 PRO B N 1
ATOM 1999 C CA . PRO B 1 116 ? -14.133 -10.203 -4.441 1 88.44 116 PRO B CA 1
ATOM 2000 C C . PRO B 1 116 ? -13.977 -9.312 -5.672 1 88.44 116 PRO B C 1
ATOM 2002 O O . PRO B 1 116 ? -14.914 -8.594 -6.039 1 88.44 116 PRO B O 1
ATOM 2005 N N . ILE B 1 117 ? -12.844 -9.375 -6.215 1 91.81 117 ILE B N 1
ATOM 2006 C CA . ILE B 1 117 ? -12.562 -8.562 -7.391 1 91.81 117 ILE B CA 1
ATOM 2007 C C . ILE B 1 117 ? -13.266 -9.148 -8.609 1 91.81 117 ILE B C 1
ATOM 2009 O O . ILE B 1 117 ? -13.039 -10.305 -8.969 1 91.81 117 ILE B O 1
ATOM 2013 N N . GLN B 1 118 ? -14.133 -8.406 -9.195 1 89.69 118 GLN B N 1
ATOM 2014 C CA . GLN B 1 118 ? -14.844 -8.812 -10.406 1 89.69 118 GLN B CA 1
ATOM 2015 C C . GLN B 1 118 ? -14.555 -7.859 -11.562 1 89.69 118 GLN B C 1
ATOM 2017 O O . GLN B 1 118 ? -15.344 -7.766 -12.508 1 89.69 118 GLN B O 1
ATOM 2022 N N . SER B 1 119 ? -13.391 -7.348 -11.719 1 91.62 119 SER B N 1
ATOM 2023 C CA . SER B 1 119 ? -12.977 -6.398 -12.75 1 91.62 119 SER B CA 1
ATOM 2024 C C . SER B 1 119 ? -12.469 -7.121 -14 1 91.62 119 SER B C 1
ATOM 2026 O O . SER B 1 119 ? -11.531 -7.91 -13.93 1 91.62 119 SER B O 1
ATOM 2028 N N . LYS B 1 120 ? -13.094 -6.836 -15.172 1 92.94 120 LYS B N 1
ATOM 2029 C CA . LYS B 1 120 ? -12.664 -7.43 -16.438 1 92.94 120 LYS B CA 1
ATOM 2030 C C . LYS B 1 120 ? -11.227 -7.047 -16.766 1 92.94 120 LYS B C 1
ATOM 2032 O O . LYS B 1 120 ? -10.461 -7.871 -17.281 1 92.94 120 LYS B O 1
ATOM 2037 N N . ALA B 1 121 ? -10.969 -5.793 -16.516 1 93.31 121 ALA B N 1
ATOM 2038 C CA . ALA B 1 121 ? -9.609 -5.324 -16.766 1 93.31 121 ALA B CA 1
ATOM 2039 C C . ALA B 1 121 ? -8.594 -6.113 -15.93 1 93.31 121 ALA B C 1
ATOM 2041 O O . ALA B 1 121 ? -7.551 -6.523 -16.438 1 93.31 121 ALA B O 1
ATOM 2042 N N . PHE B 1 122 ? -8.945 -6.348 -14.703 1 94.88 122 PHE B N 1
ATOM 2043 C CA . PHE B 1 122 ? -8.062 -7.109 -13.82 1 94.88 122 PHE B CA 1
ATOM 2044 C C . PHE B 1 122 ? -7.93 -8.547 -14.297 1 94.88 122 PHE B C 1
ATOM 2046 O O . PHE B 1 122 ? -6.824 -9.086 -14.359 1 94.88 122 PHE B O 1
ATOM 2053 N N . ASP B 1 123 ? -9 -9.094 -14.695 1 94 123 ASP B N 1
ATOM 2054 C CA . ASP B 1 123 ? -9.008 -10.461 -15.203 1 94 123 ASP B CA 1
ATOM 2055 C C . ASP B 1 123 ? -8.102 -10.602 -16.422 1 94 123 ASP B C 1
ATOM 2057 O O . ASP B 1 123 ? -7.379 -11.594 -16.547 1 94 123 ASP B O 1
ATOM 2061 N N . SER B 1 124 ? -8.234 -9.664 -17.234 1 95 124 SER B N 1
ATOM 2062 C CA . SER B 1 124 ? -7.445 -9.695 -18.469 1 95 124 SER B CA 1
ATOM 2063 C C . SER B 1 124 ? -5.949 -9.656 -18.172 1 95 124 SER B C 1
ATOM 2065 O O . SER B 1 124 ? -5.176 -10.406 -18.766 1 95 124 SER B O 1
ATOM 2067 N N . ILE B 1 125 ? -5.594 -8.812 -17.25 1 93 125 ILE B N 1
ATOM 2068 C CA . ILE B 1 125 ? -4.188 -8.688 -16.875 1 93 125 ILE B CA 1
ATOM 2069 C C . ILE B 1 125 ? -3.691 -10 -16.266 1 93 125 ILE B C 1
ATOM 2071 O O . ILE B 1 125 ? -2.619 -10.492 -16.641 1 93 125 ILE B O 1
ATOM 2075 N N . VAL B 1 126 ? -4.441 -10.602 -15.406 1 92.88 126 VAL B N 1
ATOM 2076 C CA . VAL B 1 126 ? -4.074 -11.852 -14.758 1 92.88 126 VAL B CA 1
ATOM 2077 C C . VAL B 1 126 ? -3.963 -12.961 -15.805 1 92.88 126 VAL B C 1
ATOM 2079 O O . VAL B 1 126 ? -3.033 -13.773 -15.766 1 92.88 126 VAL B O 1
ATOM 2082 N N . SER B 1 127 ? -4.887 -12.945 -16.719 1 91.38 127 SER B N 1
ATOM 2083 C CA . SER B 1 127 ? -4.879 -13.969 -17.766 1 91.38 127 SER B CA 1
ATOM 2084 C C . SER B 1 127 ? -3.607 -13.883 -18.609 1 91.38 127 SER B C 1
ATOM 2086 O O . SER B 1 127 ? -3 -14.906 -18.922 1 91.38 127 SER B O 1
ATOM 2088 N N . THR B 1 128 ? -3.223 -12.68 -18.953 1 90.06 128 THR B N 1
ATOM 2089 C CA . THR B 1 128 ? -2.008 -12.477 -19.734 1 90.06 128 THR B CA 1
ATOM 2090 C C . THR B 1 128 ? -0.783 -12.969 -18.969 1 90.06 128 THR B C 1
ATOM 2092 O O . THR B 1 128 ? 0.105 -13.602 -19.547 1 90.06 128 THR B O 1
ATOM 2095 N N . MET B 1 129 ? -0.749 -1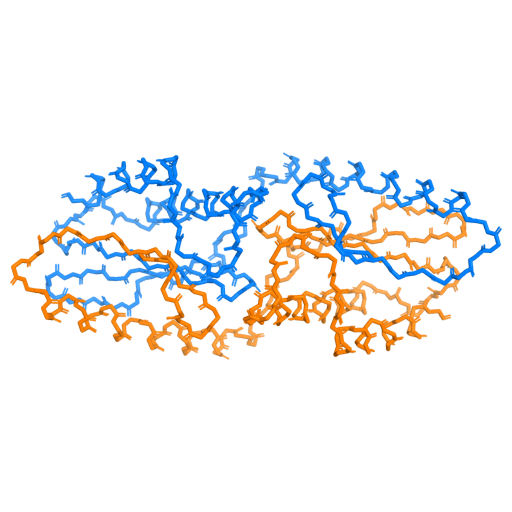2.727 -17.688 1 87.44 129 MET B N 1
ATOM 2096 C CA . MET B 1 129 ? 0.355 -13.164 -16.844 1 87.44 129 MET B CA 1
ATOM 2097 C C . MET B 1 129 ? 0.393 -14.68 -16.719 1 87.44 129 MET B C 1
ATOM 2099 O O . MET B 1 129 ? 1.469 -15.281 -16.703 1 87.44 129 MET B O 1
ATOM 2103 N N . MET B 1 130 ? -0.748 -15.227 -16.641 1 84.19 130 MET B N 1
ATOM 2104 C CA . MET B 1 130 ? -0.834 -16.672 -16.484 1 84.19 130 MET B CA 1
ATOM 2105 C C . MET B 1 130 ? -0.272 -17.391 -17.719 1 84.19 130 MET B C 1
ATOM 2107 O O . MET B 1 130 ? 0.383 -18.422 -17.594 1 84.19 130 MET B O 1
ATOM 2111 N N . VAL B 1 131 ? -0.558 -16.797 -18.844 1 81.69 131 VAL B N 1
ATOM 2112 C CA . VAL B 1 131 ? -0.043 -17.375 -20.094 1 81.69 131 VAL B CA 1
ATOM 2113 C C . VAL B 1 131 ? 1.484 -17.391 -20.062 1 81.69 131 VAL B C 1
ATOM 2115 O O . VAL B 1 131 ? 2.117 -18.344 -20.516 1 81.69 131 VAL B O 1
ATOM 2118 N N . GLN B 1 132 ? 2.045 -16.375 -19.391 1 77.88 132 GLN B N 1
ATOM 2119 C CA . GLN B 1 132 ? 3.496 -16.266 -19.297 1 77.88 132 GLN B CA 1
ATOM 2120 C C . GLN B 1 132 ? 4.051 -17.25 -18.266 1 77.88 132 GLN B C 1
ATOM 2122 O O . GLN B 1 132 ? 5.199 -17.688 -18.375 1 77.88 132 GLN B O 1
ATOM 2127 N N . ALA B 1 133 ? 3.258 -17.531 -17.312 1 73.75 133 ALA B N 1
ATOM 2128 C CA . ALA B 1 133 ? 3.701 -18.391 -16.219 1 73.75 133 ALA B CA 1
ATOM 2129 C C . ALA B 1 133 ? 3.617 -19.859 -16.594 1 73.75 133 ALA B C 1
ATOM 2131 O O . ALA B 1 133 ? 4.266 -20.703 -15.961 1 73.75 133 ALA B O 1
ATOM 2132 N N . PHE B 1 134 ? 2.781 -20.172 -17.516 1 69.12 134 PHE B N 1
ATOM 2133 C CA . PHE B 1 134 ? 2.656 -21.562 -17.953 1 69.12 134 PHE B CA 1
ATOM 2134 C C . PHE B 1 134 ? 3.43 -21.781 -19.25 1 69.12 134 PHE B C 1
ATOM 2136 O O . PHE B 1 134 ? 4.023 -22.844 -19.453 1 69.12 134 PHE B O 1
#

Radius of gyration: 20.13 Å; Cα contacts (8 Å, |Δi|>4): 334; chains: 2; bounding box: 31×65×40 Å

Nearest PDB structures (foldseek):
  7b70-assembly1_H  TM=6.175E-01  e=1.937E-08  Drosophila melanogaster
  7u05-assembly1_k  TM=5.483E-01  e=4.407E-06  Saccharomyces cerevisiae
  7e2d-assembly1_E  TM=7.326E-01  e=2.932E-03  Saccharomyces cerevisiae S288C
  7e8s-assembly1_P  TM=7.326E-01  e=4.857E-03  Saccharomyces cerevisiae S288C
  7b70-assembly1_C  TM=5.164E-01  e=3.028E-02  Drosophila melanogaster

Sequence (268 aa):
EVLCCANYPLYIRSVPTQGELKFHYTVHTSLDVVEEKISGVGKALADQRELYLGLLYPTEDYKVYGYVTNSKVKFVIVVDSSNTSLRDNEIRSMFRKLHNSFTDVMCNPFYNPGDPIQSKAFDSIVSTMMVQAFEVLCCANYPLYIRSVPTQGELKFHYTVHTSLDVVEEKISGVGKALADQRELYLGLLYPTEDYKVYGYVTNSKVKFVIVVDSSNTSLRDNEIRSMFRKLHNSFTDVMCNPFYNPGDPIQSKAFDSIVSTMMVQAF

Secondary structure (DSSP, 8-state):
-EEETTTEEEE------TTHHHHHHHHHHHHHHHHHHHHHHGGGGGGHHHHEEEEEEE-SSEEEEEEE-TTSEEEEEEEETT--S--HHHHHHHHHHHHHHHHHHHT-TTPPTTSPP--HHHHHHHHHHHHHH-/-EEETTTEEEE------TTHHHHHHHHHHHHHHHHHHHHHHTT-GGGHHHHEEEEEEE-SSEEEEEEE-TTSEEEEEEEETT--S--HHHHHHHHHHHHHHHHHHHT-TTPPBTBPP--HHHHHHHHHHHHHH-

Organism: NCBI:txid630221

pLDDT: mean 83.16, std 11.48, range [43.09, 95.0]